Protein AF-A0A848N669-F1 (afdb_monomer)

pLDDT: mean 77.19, std 17.45, range [34.47, 96.31]

Nearest PDB structures (foldseek):
  7rro-assembly1_D9  TM=2.021E-01  e=3.363E+00  Bos taurus

Mean predicted aligned error: 17.33 Å

Solvent-accessible surface area (backbone atoms only — not comparable to full-atom values): 12122 Å² total; per-residue (Å²): 121,79,70,61,63,57,57,60,59,60,61,63,65,64,70,75,61,58,71,50,42,16,47,51,18,15,46,54,16,19,40,52,21,38,29,56,96,42,87,90,57,76,56,72,86,70,75,87,70,81,88,58,98,61,60,41,39,66,53,19,19,52,56,16,23,54,51,16,37,53,51,42,56,71,67,46,84,79,66,86,90,84,84,81,79,90,83,74,86,66,79,79,70,70,89,71,64,94,81,64,56,69,66,60,56,50,50,53,50,51,51,53,53,47,56,52,49,53,52,50,50,53,52,49,52,52,50,52,54,47,45,49,55,54,50,53,53,56,51,52,48,52,54,52,50,55,53,42,54,52,58,41,50,78,67,70,50,54,70,69,59,51,51,53,54,52,49,53,52,49,53,52,53,51,50,53,48,67,71,39,70,85,35,80,92,44,47,72,58,50,53,51,51,52,50,55,49,45,51,50,55,61,61,69,49,76,79,131

Organism: NCBI:txid452084

Sequence (208 aa):
MKKITTIFSVIISTILYSQDVYQNGFTAGYKAGYCYNVLGCIAPVTPIGQLDVKQDYQTGYNNGFVKGQQDQVSNNTSYIPTGGVKGQLRPSIPDMDLNIDPNLSREMWANYYEKRRVKKEQQAKNNETLVRMITEHTIEVMVEMDKLKIRLKEKNISDKEIDNIIYDLHYENQTIYNEYKNEPKKYKQFYKKNLELKERINKMSPLN

Secondary structure (DSSP, 8-state):
-TTHHHHHHHHHTTTTSSHHHHHHHHHHHHHHHHTTT-TT--PPPPPPPPPPSS-SHHHHHHHHHHHHHHHHHHH-TT-------TT----------S---HHHHHHHHHHHHHHHHHHHHHHHHHHHHHHHHHHHHHHHHHHHHHHHHHHHHHTT--HHHHHHHHHHHHHHHHHHHHHHTT-GGGHHHHHHHHHHHHHHHHHHSPP-

Radius of gyration: 30.79 Å; Cα contacts (8 Å, |Δi|>4): 148; chains: 1; bounding box: 54×66×85 Å

Foldseek 3Di:
DVVVVVVVVVVVVVVPPQQVALQVLLQQLLQCQLCPPPPPDDQPDQDRDDDDPDSHSPNSNVSNNVVNVVVNVVVCPPDDDDDDDPDDDDPCPDPDDPPDDPVVVVVVVVVVVVVVVVVVVVVVVLLVVLLVVLVVLLVVLVVLLVVLLVLCVVVVNDPVVSVVVSVVLNVQSVVLSVVPSRPSVCSVVSVVSSVVSSVVSVPSNPDD

Structure (mmCIF, N/CA/C/O backbone):
data_AF-A0A848N669-F1
#
_entry.id   AF-A0A848N669-F1
#
loop_
_atom_site.group_PDB
_atom_site.id
_atom_site.type_symbol
_atom_site.label_atom_id
_atom_site.label_alt_id
_atom_site.label_comp_id
_atom_site.label_asym_id
_atom_site.label_entity_id
_atom_site.label_seq_id
_atom_site.pdbx_PDB_ins_code
_atom_site.Cartn_x
_atom_site.Cartn_y
_atom_site.Cartn_z
_atom_site.occupancy
_atom_site.B_iso_or_equiv
_atom_site.auth_seq_id
_atom_site.auth_comp_id
_atom_site.auth_asym_id
_atom_site.auth_atom_id
_atom_site.pdbx_PDB_model_num
ATOM 1 N N . MET A 1 1 ? -18.280 -44.246 -32.211 1.00 52.00 1 MET A N 1
ATOM 2 C CA . MET A 1 1 ? -17.594 -43.361 -33.183 1.00 52.00 1 MET A CA 1
ATOM 3 C C . MET A 1 1 ? -17.799 -41.855 -32.951 1.00 52.00 1 MET A C 1
ATOM 5 O O . MET A 1 1 ? -16.948 -41.097 -33.376 1.00 52.00 1 MET A O 1
ATOM 9 N N . LYS A 1 2 ? -18.829 -41.390 -32.217 1.00 50.88 2 LYS A N 1
ATOM 10 C CA . LYS A 1 2 ? -19.066 -39.945 -31.959 1.00 50.88 2 LYS A CA 1
ATOM 11 C C . LYS A 1 2 ? -18.112 -39.269 -30.949 1.00 50.88 2 LYS A C 1
ATOM 13 O O . LYS A 1 2 ? -18.079 -38.050 -30.881 1.00 50.88 2 LYS A O 1
ATOM 18 N N . LYS A 1 3 ? -17.348 -40.043 -30.162 1.00 55.38 3 LYS A N 1
ATOM 19 C CA . LYS A 1 3 ? -16.419 -39.516 -29.136 1.00 55.38 3 LYS A CA 1
ATOM 20 C C . LYS A 1 3 ? -15.029 -39.155 -29.683 1.00 55.38 3 LYS A C 1
ATOM 22 O O . LYS A 1 3 ? -14.335 -38.349 -29.080 1.00 55.38 3 LYS A O 1
ATOM 27 N N . ILE A 1 4 ? -14.633 -39.723 -30.827 1.00 61.19 4 ILE A N 1
ATOM 28 C CA . ILE A 1 4 ? -13.316 -39.469 -31.442 1.00 61.19 4 ILE A CA 1
ATOM 29 C C . ILE A 1 4 ? -13.321 -38.119 -32.178 1.00 61.19 4 ILE A C 1
ATOM 31 O O . ILE A 1 4 ? -12.349 -37.372 -32.110 1.00 61.19 4 ILE A O 1
ATOM 35 N N . THR A 1 5 ? -14.454 -37.745 -32.781 1.00 59.50 5 THR A N 1
ATOM 36 C CA . THR A 1 5 ? -14.649 -36.444 -33.442 1.00 59.50 5 THR A CA 1
ATOM 37 C C . THR A 1 5 ? -14.512 -35.250 -32.493 1.00 59.50 5 THR A C 1
ATOM 39 O O . THR A 1 5 ? -14.030 -34.201 -32.906 1.00 59.50 5 THR A O 1
ATOM 42 N N . THR A 1 6 ? -14.862 -35.394 -31.211 1.00 60.41 6 THR A N 1
ATOM 43 C CA . THR A 1 6 ? -14.747 -34.300 -30.229 1.00 60.41 6 THR A CA 1
ATOM 44 C C . THR A 1 6 ? -13.298 -34.046 -29.805 1.00 60.41 6 THR A C 1
ATOM 46 O O . THR A 1 6 ? -12.913 -32.901 -29.602 1.00 60.41 6 THR A O 1
ATOM 49 N N . ILE A 1 7 ? -12.469 -35.093 -29.722 1.00 62.81 7 ILE A N 1
ATOM 50 C CA . ILE A 1 7 ? -11.059 -34.975 -29.310 1.00 62.81 7 ILE A CA 1
ATOM 51 C C . ILE A 1 7 ? -10.228 -34.291 -30.405 1.00 62.81 7 ILE A C 1
ATOM 53 O O . ILE A 1 7 ? -9.398 -33.436 -30.107 1.00 62.81 7 ILE A O 1
ATOM 57 N N . PHE A 1 8 ? -10.508 -34.588 -31.677 1.00 62.28 8 PHE A N 1
ATOM 58 C CA . PHE A 1 8 ? -9.823 -33.949 -32.805 1.00 62.28 8 PHE A CA 1
ATOM 59 C C . PHE A 1 8 ? -10.135 -32.442 -32.909 1.00 62.28 8 PHE A C 1
ATOM 61 O O . PHE A 1 8 ? -9.268 -31.652 -33.276 1.00 62.28 8 PHE A O 1
ATOM 68 N N . SER A 1 9 ? -11.341 -32.023 -32.505 1.00 61.31 9 SER A N 1
ATOM 69 C CA . SER A 1 9 ? -11.752 -30.611 -32.485 1.00 61.31 9 SER A CA 1
ATOM 70 C C . SER A 1 9 ? -11.000 -29.762 -31.453 1.00 61.31 9 SER A C 1
ATOM 72 O O . SER A 1 9 ? -10.835 -28.567 -31.675 1.00 61.31 9 SER A O 1
ATOM 74 N N . VAL A 1 10 ? -10.550 -30.342 -30.335 1.00 63.53 10 VAL A N 1
ATOM 75 C CA . VAL A 1 10 ? -9.869 -29.597 -29.255 1.00 63.53 10 VAL A CA 1
ATOM 76 C C . VAL A 1 10 ? -8.382 -29.385 -29.563 1.00 63.53 10 VAL A C 1
ATOM 78 O O . VAL A 1 10 ? -7.796 -28.377 -29.172 1.00 63.53 10 VAL A O 1
ATOM 81 N N . ILE A 1 11 ? -7.768 -30.303 -30.312 1.00 62.12 11 ILE A N 1
ATOM 82 C CA . ILE A 1 11 ? -6.339 -30.235 -30.655 1.00 62.12 11 ILE A CA 1
ATOM 83 C C . ILE A 1 11 ? -6.077 -29.193 -31.756 1.00 62.12 11 ILE A C 1
ATOM 85 O O . ILE A 1 11 ? -5.038 -28.542 -31.749 1.00 62.12 11 ILE A O 1
ATOM 89 N N . ILE A 1 12 ? -7.028 -28.962 -32.667 1.00 60.38 12 ILE A N 1
ATOM 90 C CA . ILE A 1 12 ? -6.868 -27.965 -33.742 1.00 60.38 12 ILE A CA 1
ATOM 91 C C . ILE A 1 12 ? -6.911 -26.523 -33.196 1.00 60.38 12 ILE A C 1
ATOM 93 O O . ILE A 1 12 ? -6.234 -25.647 -33.729 1.00 60.38 12 ILE A O 1
ATOM 97 N N . SER A 1 13 ? -7.630 -26.262 -32.096 1.00 58.19 13 SER A N 1
ATOM 98 C CA . SER A 1 13 ? -7.731 -24.913 -31.513 1.00 58.19 13 SER A CA 1
ATOM 99 C C . SER A 1 13 ? -6.462 -24.409 -30.815 1.00 58.19 13 SER A C 1
ATOM 101 O O . SER A 1 13 ? -6.309 -23.202 -30.658 1.00 58.19 13 SER A O 1
ATOM 103 N N . THR A 1 14 ? -5.534 -25.277 -30.402 1.00 56.97 14 THR A N 1
ATOM 104 C CA . THR A 1 14 ? -4.338 -24.848 -29.648 1.00 56.97 14 THR A CA 1
ATOM 105 C C . THR A 1 14 ? -3.154 -24.459 -30.537 1.00 56.97 14 THR A C 1
ATOM 107 O O . THR A 1 14 ? -2.252 -23.765 -30.076 1.00 56.97 14 THR A O 1
ATOM 110 N N . ILE A 1 15 ? -3.165 -24.835 -31.820 1.00 56.31 15 ILE A N 1
ATOM 111 C CA . ILE A 1 15 ? -2.049 -24.596 -32.756 1.00 56.31 15 ILE A CA 1
ATOM 112 C C . ILE A 1 15 ? -2.062 -23.153 -33.310 1.00 56.31 15 ILE A C 1
ATOM 114 O O . ILE A 1 15 ? -1.044 -22.659 -33.788 1.00 56.31 15 ILE A O 1
ATOM 118 N N . LEU A 1 16 ? -3.179 -22.427 -33.187 1.00 51.75 16 LEU A N 1
ATOM 119 C CA . LEU A 1 16 ? -3.326 -21.067 -33.728 1.00 51.75 16 LEU A CA 1
ATOM 120 C C . LEU A 1 16 ? -2.800 -19.943 -32.810 1.00 51.75 16 LEU A C 1
ATOM 122 O O . LEU A 1 16 ? -2.733 -18.800 -33.249 1.00 51.75 16 LEU A O 1
ATOM 126 N N . TYR A 1 17 ? -2.394 -20.235 -31.568 1.00 55.19 17 TYR A N 1
ATOM 127 C CA . TYR A 1 17 ? -2.041 -19.203 -30.577 1.00 55.19 17 TYR A CA 1
ATOM 128 C C . TYR A 1 17 ? -0.533 -18.966 -30.370 1.00 55.19 17 TYR A C 1
ATOM 130 O O . TYR A 1 17 ? -0.168 -18.005 -29.695 1.00 55.19 17 TYR A O 1
ATOM 138 N N . SER A 1 18 ? 0.371 -19.791 -30.922 1.00 53.25 18 SER A N 1
ATOM 139 C CA . SER A 1 18 ? 1.816 -19.637 -30.645 1.00 53.25 18 SER A CA 1
ATOM 140 C C . SER A 1 18 ? 2.546 -18.679 -31.592 1.00 53.25 18 SER A C 1
ATOM 142 O O . SER A 1 18 ? 3.548 -18.088 -31.199 1.00 53.25 18 SER A O 1
ATOM 144 N N . GLN A 1 19 ? 2.052 -18.482 -32.818 1.00 56.94 19 GLN A N 1
ATOM 145 C CA . GLN A 1 19 ? 2.691 -17.587 -33.797 1.00 56.94 19 GLN A CA 1
ATOM 146 C C . GLN A 1 19 ? 2.508 -16.101 -33.436 1.00 56.94 19 GLN A C 1
ATOM 148 O O . GLN A 1 19 ? 3.296 -15.252 -33.849 1.00 56.94 19 GLN A O 1
ATOM 153 N N . ASP A 1 20 ? 1.506 -15.793 -32.611 1.00 70.31 20 ASP A N 1
ATOM 154 C CA . ASP A 1 20 ? 1.125 -14.426 -32.261 1.00 70.31 20 ASP A CA 1
ATOM 155 C C . ASP A 1 20 ? 2.050 -13.810 -31.192 1.00 70.31 20 ASP A C 1
ATOM 157 O O . ASP A 1 20 ? 2.348 -12.621 -31.214 1.00 70.31 20 ASP A O 1
ATOM 161 N N . VAL A 1 21 ? 2.600 -14.608 -30.269 1.00 81.88 21 VAL A N 1
ATOM 162 C CA . VAL A 1 21 ? 3.380 -14.082 -29.129 1.00 81.88 21 VAL A CA 1
ATOM 163 C C . VAL A 1 21 ? 4.692 -13.429 -29.576 1.00 81.88 21 VAL A C 1
ATOM 165 O O . VAL A 1 21 ? 5.010 -12.317 -29.145 1.00 81.88 21 VAL A O 1
ATOM 168 N N . TYR A 1 22 ? 5.440 -14.092 -30.461 1.00 87.06 22 TYR A N 1
ATOM 169 C CA . TYR A 1 22 ? 6.666 -13.534 -31.031 1.00 87.06 22 TYR A CA 1
ATOM 170 C C . TYR A 1 22 ? 6.366 -12.315 -31.906 1.00 87.06 22 TYR A C 1
ATOM 172 O O . TYR A 1 22 ? 7.017 -11.284 -31.750 1.00 87.06 22 TYR A O 1
ATOM 180 N N . GLN A 1 23 ? 5.364 -12.397 -32.788 1.00 87.69 23 GLN A N 1
ATOM 181 C CA . GLN A 1 23 ? 5.024 -11.308 -33.706 1.00 87.69 23 GLN A CA 1
ATOM 182 C C . GLN A 1 23 ? 4.489 -10.074 -32.963 1.00 87.69 23 GLN A C 1
ATOM 184 O O . GLN A 1 23 ? 4.807 -8.945 -33.343 1.00 87.69 23 GLN A O 1
ATOM 189 N N . ASN A 1 24 ? 3.754 -10.264 -31.865 1.00 87.00 24 ASN A N 1
ATOM 190 C CA . ASN A 1 24 ? 3.342 -9.187 -30.965 1.00 87.00 24 ASN A CA 1
ATOM 191 C C . ASN A 1 24 ? 4.547 -8.529 -30.293 1.00 87.00 24 ASN A C 1
ATOM 193 O O . ASN A 1 24 ? 4.649 -7.299 -30.282 1.00 87.00 24 ASN A O 1
ATOM 197 N N . GLY A 1 25 ? 5.491 -9.339 -29.804 1.00 85.38 25 GLY A N 1
ATOM 198 C CA . GLY A 1 25 ? 6.777 -8.858 -29.305 1.00 85.38 25 GLY A CA 1
ATOM 199 C C . GLY A 1 25 ? 7.503 -8.031 -30.360 1.00 85.38 25 GLY A C 1
ATOM 200 O O . GLY A 1 25 ? 7.825 -6.871 -30.117 1.00 85.38 25 GLY A O 1
ATOM 201 N N . PHE A 1 26 ? 7.681 -8.588 -31.557 1.00 91.06 26 PHE A N 1
ATOM 202 C CA . PHE A 1 26 ? 8.355 -7.951 -32.687 1.00 91.06 26 PHE A CA 1
ATOM 203 C C . PHE A 1 26 ? 7.704 -6.633 -33.091 1.00 91.06 26 PHE A C 1
ATOM 205 O O . PHE A 1 26 ? 8.391 -5.626 -33.242 1.00 91.06 26 PHE A O 1
ATOM 212 N N . THR A 1 27 ? 6.378 -6.601 -33.183 1.00 91.25 27 THR A N 1
ATOM 213 C CA . THR A 1 27 ? 5.615 -5.395 -33.522 1.00 91.25 27 THR A CA 1
ATOM 214 C C . THR A 1 27 ? 5.792 -4.300 -32.476 1.00 91.25 27 THR A C 1
ATOM 216 O O . THR A 1 27 ? 6.036 -3.141 -32.823 1.00 91.25 27 THR A O 1
ATOM 219 N N . ALA A 1 28 ? 5.709 -4.651 -31.191 1.00 87.75 28 ALA A N 1
ATOM 220 C CA . ALA A 1 28 ? 5.927 -3.706 -30.101 1.00 87.75 28 ALA A CA 1
ATOM 221 C C . ALA A 1 28 ? 7.375 -3.189 -30.080 1.00 87.75 28 ALA A C 1
ATOM 223 O O . ALA A 1 28 ? 7.603 -1.981 -29.979 1.00 87.75 28 ALA A O 1
ATOM 224 N N . GLY A 1 29 ? 8.343 -4.095 -30.236 1.00 87.56 29 GLY A N 1
ATOM 225 C CA . GLY A 1 29 ? 9.765 -3.782 -30.291 1.00 87.56 29 GLY A CA 1
ATOM 226 C C . GLY A 1 29 ? 10.108 -2.858 -31.450 1.00 87.56 29 GLY A C 1
ATOM 227 O O . GLY A 1 29 ? 10.744 -1.831 -31.241 1.00 87.56 29 GLY A O 1
ATOM 228 N N . TYR A 1 30 ? 9.627 -3.165 -32.654 1.00 92.38 30 TYR A N 1
ATOM 229 C CA . TYR A 1 30 ? 9.863 -2.372 -33.860 1.00 92.38 30 TYR A CA 1
ATOM 230 C C . TYR A 1 30 ? 9.387 -0.936 -33.720 1.00 92.38 30 TYR A C 1
ATOM 232 O O . TYR A 1 30 ? 10.146 -0.013 -33.997 1.00 92.38 30 TYR A O 1
ATOM 240 N N . LYS A 1 31 ? 8.160 -0.727 -33.232 1.00 91.88 31 LYS A N 1
ATOM 241 C CA . LYS A 1 31 ? 7.625 0.624 -33.019 1.00 91.88 31 LYS A CA 1
ATOM 242 C C . LYS A 1 31 ? 8.458 1.400 -32.001 1.00 91.88 31 LYS A C 1
ATOM 244 O O . LYS A 1 31 ? 8.776 2.565 -32.228 1.00 91.88 31 LYS A O 1
ATOM 249 N N . ALA A 1 32 ? 8.840 0.744 -30.905 1.00 84.94 32 ALA A N 1
ATOM 250 C CA . ALA A 1 32 ? 9.683 1.346 -29.878 1.00 84.94 32 ALA A CA 1
ATOM 251 C C . ALA A 1 32 ? 11.096 1.670 -30.393 1.00 84.94 32 ALA A C 1
ATOM 253 O O . ALA A 1 32 ? 11.638 2.712 -30.041 1.00 84.94 32 ALA A O 1
ATOM 254 N N . GLY A 1 33 ? 11.671 0.802 -31.229 1.00 84.25 33 GLY A N 1
ATOM 255 C CA . GLY A 1 33 ? 12.993 0.977 -31.829 1.00 84.25 33 GLY A CA 1
ATOM 256 C C . GLY A 1 33 ? 13.014 2.063 -32.897 1.00 84.25 33 GLY A C 1
ATOM 257 O O . GLY A 1 33 ? 13.891 2.915 -32.878 1.00 84.25 33 GLY A O 1
ATOM 258 N N . TYR A 1 34 ? 12.017 2.086 -33.783 1.00 87.00 34 TYR A N 1
ATOM 259 C CA . TYR A 1 34 ? 11.912 3.086 -34.848 1.00 87.00 34 TYR A CA 1
ATOM 260 C C . TYR A 1 34 ? 11.750 4.505 -34.295 1.00 87.00 34 TYR A C 1
ATOM 262 O O . TYR A 1 34 ? 12.326 5.460 -34.808 1.00 87.00 34 TYR A O 1
ATOM 270 N N . CYS A 1 35 ? 10.976 4.643 -33.218 1.00 83.25 35 CYS A N 1
ATOM 271 C CA . CYS A 1 35 ? 10.762 5.919 -32.542 1.00 83.25 35 CYS A CA 1
ATOM 272 C C . CYS A 1 35 ? 11.726 6.177 -31.384 1.00 83.25 35 CYS A C 1
ATOM 274 O O . CYS A 1 35 ? 11.518 7.104 -30.595 1.00 83.25 35 CYS A O 1
ATOM 276 N N . TYR A 1 36 ? 12.778 5.372 -31.257 1.00 81.62 36 TYR A N 1
ATOM 277 C CA . TYR A 1 36 ? 13.733 5.531 -30.179 1.00 81.62 36 TYR 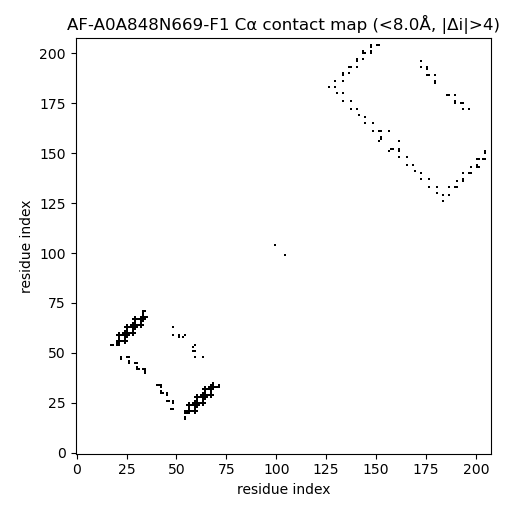A CA 1
ATOM 278 C C . TYR A 1 36 ? 14.430 6.895 -30.299 1.00 81.62 36 TYR A C 1
ATOM 280 O O . TYR A 1 36 ? 15.023 7.228 -31.320 1.00 81.62 36 TYR A O 1
ATOM 288 N N . ASN A 1 37 ? 14.325 7.711 -29.246 1.00 68.50 37 ASN A N 1
ATOM 289 C CA . ASN A 1 37 ? 14.861 9.077 -29.168 1.00 68.50 37 ASN A CA 1
ATOM 290 C C . ASN A 1 37 ? 14.299 10.096 -30.184 1.00 68.50 37 ASN A C 1
ATOM 292 O O . ASN A 1 37 ? 14.900 11.156 -30.364 1.00 68.50 37 ASN A O 1
ATOM 296 N N . VAL A 1 38 ? 13.135 9.842 -30.796 1.00 72.62 38 VAL A N 1
ATOM 297 C CA . VAL A 1 38 ? 12.454 10.814 -31.672 1.00 72.62 38 VAL A CA 1
ATOM 298 C C . VAL A 1 38 ? 11.128 11.244 -31.048 1.00 72.62 38 VAL A C 1
ATOM 300 O O . VAL A 1 38 ? 10.166 10.479 -30.977 1.00 72.62 38 VAL A O 1
ATOM 303 N N . LEU A 1 39 ? 11.070 12.491 -30.574 1.00 62.94 39 LEU A N 1
ATOM 304 C CA . LEU A 1 39 ? 9.869 13.040 -29.945 1.00 62.94 39 LEU A CA 1
ATOM 305 C C . LEU A 1 39 ? 8.776 13.277 -31.000 1.00 62.94 39 LEU A C 1
ATOM 307 O O . LEU A 1 39 ? 9.048 13.849 -32.050 1.00 62.94 39 LEU A O 1
ATOM 311 N N . GLY A 1 40 ? 7.545 12.838 -30.724 1.00 73.44 40 GLY A N 1
ATOM 312 C CA . GLY A 1 40 ? 6.435 12.942 -31.683 1.00 73.44 40 GLY A CA 1
ATOM 313 C C . GLY A 1 40 ? 6.519 11.959 -32.856 1.00 73.44 40 GLY A C 1
ATOM 314 O O . GLY A 1 40 ? 5.795 12.116 -33.835 1.00 73.44 40 GLY A O 1
ATOM 315 N N . CYS A 1 41 ? 7.391 10.953 -32.775 1.00 79.00 41 CYS A N 1
ATOM 316 C CA . CYS A 1 41 ? 7.508 9.945 -33.816 1.00 79.00 41 CYS A CA 1
ATOM 317 C C . CYS A 1 41 ? 6.243 9.092 -33.938 1.00 79.00 41 CYS A C 1
ATOM 319 O O . CYS A 1 41 ? 5.714 8.572 -32.954 1.00 79.00 41 CYS A O 1
ATOM 321 N N . ILE A 1 42 ? 5.806 8.916 -35.183 1.00 82.38 42 ILE A N 1
ATOM 322 C CA . ILE A 1 42 ? 4.771 7.966 -35.569 1.00 82.38 42 ILE A CA 1
ATOM 323 C C . ILE A 1 42 ? 5.484 6.824 -36.283 1.00 82.38 42 ILE A C 1
ATOM 325 O O . ILE A 1 42 ? 5.991 6.995 -37.392 1.00 82.38 42 ILE A O 1
ATOM 329 N N . ALA A 1 43 ? 5.562 5.670 -35.622 1.00 81.00 43 ALA A N 1
ATOM 330 C CA . ALA A 1 43 ? 6.193 4.494 -36.203 1.00 81.00 43 ALA A CA 1
ATOM 331 C C . ALA A 1 43 ? 5.404 4.029 -37.442 1.00 81.00 43 ALA A C 1
ATOM 333 O O . ALA A 1 43 ? 4.168 3.996 -37.393 1.00 81.00 43 ALA A O 1
ATOM 334 N N . PRO A 1 44 ? 6.087 3.640 -38.532 1.00 85.00 44 PRO A N 1
ATOM 335 C CA . PRO A 1 44 ? 5.435 3.113 -39.718 1.00 85.00 44 PRO A CA 1
ATOM 336 C C . PRO A 1 44 ? 4.811 1.743 -39.432 1.00 85.00 44 PRO A C 1
ATOM 338 O O . PRO A 1 44 ? 4.992 1.144 -38.364 1.00 85.00 44 PRO A O 1
ATOM 341 N N . VAL A 1 45 ? 4.067 1.233 -40.413 1.00 87.38 45 VAL A N 1
ATOM 342 C CA . VAL A 1 45 ? 3.529 -0.128 -40.353 1.00 87.38 45 VAL A CA 1
ATOM 343 C C . VAL A 1 45 ? 4.690 -1.107 -40.197 1.00 87.38 45 VAL A C 1
ATOM 345 O O . VAL A 1 45 ? 5.629 -1.115 -40.988 1.00 87.38 45 VAL A O 1
ATOM 348 N N . THR A 1 46 ? 4.625 -1.910 -39.139 1.00 87.31 46 THR A N 1
ATOM 349 C CA . THR A 1 46 ? 5.656 -2.888 -38.802 1.00 87.31 46 THR A CA 1
ATOM 350 C C . THR A 1 46 ? 5.795 -3.922 -39.924 1.00 87.31 46 THR A C 1
ATOM 352 O O . THR A 1 46 ? 4.779 -4.483 -40.342 1.00 87.31 46 THR A O 1
ATOM 355 N N . PRO A 1 47 ? 7.020 -4.222 -40.393 1.00 84.50 47 PRO A N 1
ATOM 356 C CA . PRO A 1 47 ? 7.242 -5.319 -41.321 1.00 84.50 47 PRO A CA 1
ATOM 357 C C . PRO A 1 47 ? 6.940 -6.669 -40.658 1.00 84.50 47 PRO A C 1
ATOM 359 O O . PRO A 1 47 ? 6.945 -6.811 -39.432 1.00 84.50 47 PRO A O 1
ATOM 362 N N . ILE A 1 48 ? 6.700 -7.689 -41.479 1.00 80.62 48 ILE A N 1
ATOM 363 C CA . ILE A 1 48 ? 6.525 -9.059 -40.990 1.00 80.62 48 ILE A CA 1
ATOM 364 C C . ILE A 1 48 ? 7.850 -9.512 -40.363 1.00 80.62 48 ILE A C 1
ATOM 366 O O . ILE A 1 48 ? 8.904 -9.422 -40.997 1.00 80.62 48 ILE A O 1
ATOM 370 N N . GLY A 1 49 ? 7.799 -9.956 -39.105 1.00 72.75 49 GLY A N 1
ATOM 371 C CA . GLY A 1 49 ? 8.983 -10.401 -38.385 1.00 72.75 49 GLY A CA 1
ATOM 372 C C . GLY A 1 49 ? 9.506 -11.703 -38.977 1.00 72.75 49 GLY A C 1
ATOM 373 O O . GLY A 1 49 ? 8.734 -12.619 -39.261 1.00 72.75 49 GLY A O 1
ATOM 374 N N . GLN A 1 50 ? 10.823 -11.806 -39.156 1.00 71.94 50 GLN A N 1
ATOM 375 C CA . GLN A 1 50 ? 11.433 -13.094 -39.475 1.00 71.94 50 GLN A CA 1
ATOM 376 C C . GLN A 1 50 ? 11.297 -14.010 -38.259 1.00 71.94 50 GLN A C 1
ATOM 378 O O . GLN A 1 50 ? 11.580 -13.598 -37.128 1.00 71.94 50 GLN A O 1
ATOM 383 N N . LEU A 1 51 ? 10.827 -15.233 -38.498 1.00 67.75 51 LEU A N 1
ATOM 384 C CA . LEU A 1 51 ? 10.689 -16.242 -37.457 1.00 67.75 51 LEU A CA 1
ATOM 385 C C . LEU A 1 51 ? 12.077 -16.613 -36.933 1.00 67.75 51 LEU A C 1
ATOM 387 O O . LEU A 1 51 ? 12.951 -17.011 -37.700 1.00 67.75 51 LEU A O 1
ATOM 391 N N . ASP A 1 52 ? 12.252 -16.482 -35.623 1.00 66.38 52 ASP A N 1
ATOM 392 C CA . ASP A 1 52 ? 13.456 -16.898 -34.909 1.00 66.38 52 ASP A CA 1
ATOM 393 C C . ASP A 1 52 ? 13.222 -18.271 -34.252 1.00 66.38 52 ASP A C 1
ATOM 395 O O . ASP A 1 52 ? 12.081 -18.683 -34.013 1.00 66.38 52 ASP A O 1
ATOM 399 N N . VAL A 1 53 ? 14.307 -18.979 -33.936 1.00 67.00 53 VAL A N 1
ATOM 400 C CA . VAL A 1 53 ? 14.298 -20.284 -33.254 1.00 67.00 53 VAL A CA 1
ATOM 401 C C . VAL A 1 53 ? 13.591 -20.176 -31.899 1.00 67.00 53 VAL A C 1
ATOM 403 O O . VAL A 1 53 ? 12.916 -21.109 -31.464 1.00 67.00 53 VAL A O 1
ATOM 406 N N . LYS A 1 54 ? 13.708 -19.016 -31.237 1.00 70.81 54 LYS A N 1
ATOM 407 C CA . LYS A 1 54 ? 13.026 -18.717 -29.976 1.00 70.81 54 LYS A CA 1
ATOM 408 C C . LYS A 1 54 ? 11.807 -17.826 -30.219 1.00 70.81 54 LYS A C 1
ATOM 410 O O . LYS A 1 54 ? 11.926 -16.614 -30.373 1.00 70.81 54 LYS A O 1
ATOM 415 N N . GLN A 1 55 ? 10.625 -18.434 -30.198 1.00 77.94 55 GLN A N 1
ATOM 416 C CA . GLN A 1 55 ? 9.345 -17.771 -30.481 1.00 77.94 55 GLN A CA 1
ATOM 417 C C . GLN A 1 55 ? 8.679 -17.168 -29.230 1.00 77.94 55 GLN A C 1
ATOM 419 O O . GLN A 1 55 ? 7.469 -17.281 -29.046 1.00 77.94 55 GLN A O 1
ATOM 424 N N . ASP A 1 56 ? 9.459 -16.542 -28.343 1.00 80.56 56 ASP A N 1
ATOM 425 C CA . ASP A 1 56 ? 8.911 -15.830 -27.183 1.00 80.56 56 ASP A CA 1
ATOM 426 C C . ASP A 1 56 ? 8.806 -14.316 -27.426 1.00 80.56 56 ASP A C 1
ATOM 428 O O . ASP A 1 56 ? 9.433 -13.751 -28.327 1.00 80.56 56 ASP A O 1
ATOM 432 N N . TYR A 1 57 ? 7.986 -13.649 -26.610 1.00 84.62 57 TYR A N 1
ATOM 433 C CA . TYR A 1 57 ? 7.725 -12.215 -26.732 1.00 84.62 57 TYR A CA 1
ATOM 434 C C . TYR A 1 57 ? 8.999 -11.372 -26.583 1.00 84.62 57 TYR A C 1
ATOM 436 O O . TYR A 1 57 ? 9.152 -10.363 -27.265 1.00 84.62 57 TYR A O 1
ATOM 444 N N . GLN A 1 58 ? 9.916 -11.763 -25.693 1.00 83.12 58 GLN A N 1
ATOM 445 C CA . GLN A 1 58 ? 11.111 -10.977 -25.391 1.00 83.12 58 GLN A CA 1
ATOM 446 C C . GLN A 1 58 ? 12.106 -11.016 -26.551 1.00 83.12 58 GLN A C 1
ATOM 448 O O . GLN A 1 58 ? 12.672 -9.981 -26.903 1.00 83.12 58 GLN A O 1
ATOM 453 N N . THR A 1 59 ? 12.300 -12.187 -27.156 1.00 80.00 59 THR A N 1
ATOM 454 C CA . THR A 1 59 ? 13.111 -12.339 -28.365 1.00 80.00 59 THR A CA 1
ATOM 455 C C . THR A 1 59 ? 12.487 -11.562 -29.516 1.00 80.00 59 THR A C 1
ATOM 457 O O . THR A 1 59 ? 13.185 -10.767 -30.143 1.00 80.00 59 THR A O 1
ATOM 460 N N . GLY A 1 60 ? 11.170 -11.693 -29.723 1.00 83.69 60 GLY A N 1
ATOM 461 C CA . GLY A 1 60 ? 10.442 -10.895 -30.711 1.00 83.69 60 GLY A CA 1
ATOM 462 C C . GLY A 1 60 ? 10.677 -9.401 -30.510 1.00 83.69 60 GLY A C 1
ATOM 463 O O . GLY A 1 60 ? 11.125 -8.719 -31.428 1.00 83.69 60 GLY A O 1
ATOM 464 N N . TYR A 1 61 ? 10.475 -8.900 -29.290 1.00 88.06 61 TYR A N 1
ATOM 465 C CA . TYR A 1 61 ? 10.683 -7.495 -28.937 1.00 88.06 61 TYR A CA 1
ATOM 466 C C . TYR A 1 61 ? 12.106 -7.016 -29.218 1.00 88.06 61 TYR A C 1
ATOM 468 O O . TYR A 1 61 ? 12.285 -5.958 -29.819 1.00 88.06 61 TYR A O 1
ATOM 476 N N . ASN A 1 62 ? 13.122 -7.785 -28.829 1.00 86.25 62 ASN A N 1
ATOM 477 C CA . ASN A 1 62 ? 14.517 -7.408 -29.052 1.00 86.25 62 ASN A CA 1
ATOM 478 C C . ASN A 1 62 ? 14.847 -7.342 -30.552 1.00 86.25 62 ASN A C 1
ATOM 480 O O . ASN A 1 62 ? 15.422 -6.352 -31.007 1.00 86.25 62 ASN A O 1
ATOM 484 N N . ASN A 1 63 ? 14.424 -8.348 -31.321 1.00 85.00 63 ASN A N 1
ATOM 485 C CA . ASN A 1 63 ? 14.639 -8.407 -32.767 1.00 85.00 63 ASN A CA 1
ATOM 486 C C . ASN A 1 63 ? 13.915 -7.257 -33.480 1.00 85.00 63 ASN A C 1
ATOM 488 O O . ASN A 1 63 ? 14.500 -6.565 -34.317 1.00 85.00 63 ASN A O 1
ATOM 492 N N . GLY A 1 64 ? 12.664 -6.998 -33.090 1.00 86.12 64 GLY A N 1
ATOM 493 C CA . GLY A 1 64 ? 11.879 -5.873 -33.585 1.00 86.12 64 GLY A CA 1
ATOM 494 C C . GLY A 1 64 ? 12.557 -4.539 -33.291 1.00 86.12 64 GLY A C 1
ATOM 495 O O . GLY A 1 64 ? 12.710 -3.723 -34.192 1.00 86.12 64 GLY A O 1
ATOM 496 N N . PHE A 1 65 ? 13.027 -4.323 -32.061 1.00 87.56 65 PHE A N 1
ATOM 497 C CA . PHE A 1 65 ? 13.660 -3.071 -31.635 1.00 87.56 65 PHE A CA 1
ATOM 498 C C . PHE A 1 65 ? 14.940 -2.745 -32.412 1.00 87.56 65 PHE A C 1
ATOM 500 O O . PHE A 1 65 ? 15.160 -1.592 -32.789 1.00 87.56 65 PHE A O 1
ATOM 507 N N . VAL A 1 66 ? 15.769 -3.753 -32.696 1.00 85.94 66 VAL A N 1
ATOM 508 C CA . VAL A 1 66 ? 16.964 -3.587 -33.538 1.00 85.94 66 VAL A CA 1
ATOM 509 C C . VAL A 1 66 ? 16.565 -3.240 -34.972 1.00 85.94 66 VAL A C 1
ATOM 511 O O . VAL A 1 66 ? 17.081 -2.274 -35.535 1.00 85.94 66 VAL A O 1
ATOM 514 N N . LYS A 1 67 ? 15.599 -3.968 -35.544 1.00 83.00 67 LYS A N 1
ATOM 515 C CA . LYS A 1 67 ? 15.113 -3.721 -36.908 1.00 83.00 67 LYS A CA 1
ATOM 516 C C . LYS A 1 67 ? 14.473 -2.335 -37.057 1.00 83.00 67 LYS A C 1
ATOM 518 O O . LYS A 1 67 ? 14.717 -1.654 -38.045 1.00 83.00 67 LYS A O 1
ATOM 523 N N . GLY A 1 68 ? 13.719 -1.888 -36.054 1.00 84.50 68 GLY A N 1
ATOM 524 C CA . GLY A 1 68 ? 13.116 -0.556 -36.018 1.00 84.50 68 GLY A CA 1
ATOM 525 C C . GLY A 1 68 ? 14.159 0.560 -36.072 1.00 84.50 68 GLY A C 1
ATOM 526 O O . GLY A 1 68 ? 14.012 1.485 -36.863 1.00 84.50 68 GLY A O 1
ATOM 527 N N . GLN A 1 69 ? 15.242 0.451 -35.297 1.00 83.12 69 GLN A N 1
ATOM 528 C CA . GLN A 1 69 ? 16.337 1.430 -35.343 1.00 83.12 69 GLN A CA 1
ATOM 529 C C . GLN A 1 69 ? 17.070 1.423 -36.690 1.00 83.12 69 GLN A C 1
ATOM 531 O O . GLN A 1 69 ? 17.375 2.482 -37.231 1.00 83.12 69 GLN A O 1
ATOM 536 N N . GLN A 1 70 ? 17.332 0.241 -37.257 1.00 80.94 70 GLN A N 1
ATOM 537 C CA . GLN A 1 70 ? 17.954 0.129 -38.581 1.00 80.94 70 GLN A CA 1
ATOM 538 C C . GLN A 1 70 ? 17.106 0.813 -39.657 1.00 80.94 70 GLN A C 1
ATOM 540 O O . GLN A 1 70 ? 17.627 1.592 -40.455 1.00 80.94 70 GLN A O 1
ATOM 545 N N . ASP A 1 71 ? 15.796 0.568 -39.640 1.00 82.62 71 ASP A N 1
ATOM 546 C CA . ASP A 1 71 ? 14.870 1.146 -40.610 1.00 82.62 71 ASP A CA 1
ATOM 547 C C . ASP A 1 71 ? 14.746 2.669 -40.427 1.00 82.62 71 ASP A C 1
ATOM 549 O O . ASP A 1 71 ? 14.731 3.406 -41.414 1.00 82.62 71 ASP A O 1
ATOM 553 N N . GLN A 1 72 ? 14.759 3.163 -39.184 1.00 79.88 72 GLN A N 1
ATOM 554 C CA . GLN A 1 72 ? 14.794 4.597 -38.884 1.00 79.88 72 GLN A CA 1
ATOM 555 C C . GLN A 1 72 ? 16.043 5.273 -39.474 1.00 79.88 72 GLN A C 1
ATOM 557 O O . GLN A 1 72 ? 15.938 6.343 -40.073 1.00 79.88 72 GLN A O 1
ATOM 562 N N . VAL A 1 73 ? 17.222 4.658 -39.331 1.00 69.88 73 VAL A N 1
ATOM 563 C CA . VAL A 1 73 ? 18.479 5.179 -39.894 1.00 69.88 73 VAL A CA 1
ATOM 564 C C . VAL A 1 73 ? 18.448 5.137 -41.423 1.00 69.88 73 VAL A C 1
ATOM 566 O O . VAL A 1 73 ? 18.841 6.109 -42.065 1.00 69.88 73 VAL A O 1
ATOM 569 N N . SER A 1 74 ? 17.917 4.061 -42.010 1.00 62.41 74 SER A N 1
ATOM 570 C CA . SER A 1 74 ? 17.807 3.914 -43.468 1.00 62.41 74 SER A CA 1
ATOM 571 C C . SER A 1 74 ? 16.832 4.905 -44.118 1.00 62.41 74 SER A C 1
ATOM 573 O O . SER A 1 74 ? 17.040 5.293 -45.264 1.00 62.41 74 SER A O 1
ATOM 575 N N . ASN A 1 75 ? 15.814 5.361 -43.379 1.00 60.03 75 ASN A N 1
ATOM 576 C CA . ASN A 1 75 ? 14.857 6.373 -43.834 1.00 60.03 75 ASN A CA 1
ATOM 577 C C . ASN A 1 75 ? 15.336 7.819 -43.590 1.00 60.03 75 ASN A C 1
ATOM 579 O O . ASN A 1 75 ? 14.793 8.751 -44.180 1.00 60.03 75 ASN A O 1
ATOM 583 N N . ASN A 1 76 ? 16.351 8.028 -42.741 1.00 52.50 76 ASN A N 1
ATOM 584 C CA . ASN A 1 76 ? 16.850 9.356 -42.357 1.00 52.50 76 ASN A CA 1
ATOM 585 C C . ASN A 1 76 ? 18.012 9.886 -43.213 1.00 52.50 76 ASN A C 1
ATOM 587 O O . ASN A 1 76 ? 18.487 10.994 -42.968 1.00 52.50 76 ASN A O 1
ATOM 591 N N . THR A 1 77 ? 18.423 9.194 -44.276 1.00 43.53 77 THR A N 1
ATOM 592 C CA . THR A 1 77 ? 19.378 9.717 -45.278 1.00 43.53 77 THR A CA 1
ATOM 593 C C . THR A 1 77 ? 18.854 10.922 -46.078 1.00 43.53 77 THR A C 1
ATOM 595 O O . THR A 1 77 ? 19.540 11.388 -46.982 1.00 43.53 77 THR A O 1
ATOM 598 N N . SER A 1 78 ? 17.675 11.470 -45.743 1.00 41.06 78 SER A N 1
ATOM 599 C CA . SER A 1 78 ? 17.070 12.621 -46.431 1.00 41.06 78 SER A CA 1
ATOM 60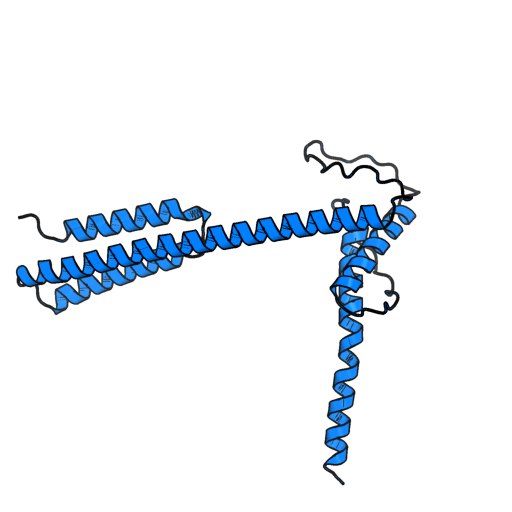0 C C . SER A 1 78 ? 16.613 13.790 -45.538 1.00 41.06 78 SER A C 1
ATOM 602 O O . SER A 1 78 ? 15.965 14.688 -46.069 1.00 41.06 78 SER A O 1
ATOM 604 N N . TYR A 1 79 ? 16.910 13.857 -44.227 1.00 37.09 79 TYR A N 1
ATOM 605 C CA . TYR A 1 79 ? 16.439 15.003 -43.420 1.00 37.09 79 TYR A CA 1
ATOM 606 C C . TYR A 1 79 ? 17.454 15.565 -42.411 1.00 37.09 79 TYR A C 1
ATOM 608 O O . TYR A 1 79 ? 17.926 14.895 -41.497 1.00 37.09 79 TYR A O 1
ATOM 616 N N . ILE A 1 80 ? 17.762 16.847 -42.611 1.00 39.38 80 ILE A N 1
ATOM 617 C CA . ILE A 1 80 ? 18.665 17.708 -41.837 1.00 39.38 80 ILE A CA 1
ATOM 618 C C . ILE A 1 80 ? 18.097 17.950 -40.418 1.00 39.38 80 ILE A C 1
ATOM 620 O O . ILE A 1 80 ? 16.892 18.173 -40.284 1.00 39.38 80 ILE A O 1
ATOM 624 N N . PRO A 1 81 ? 18.922 17.954 -39.347 1.00 48.22 81 PRO A N 1
ATOM 625 C CA . PRO A 1 81 ? 18.437 18.030 -37.974 1.00 48.22 81 PRO A CA 1
ATOM 626 C C . PRO A 1 81 ? 18.421 19.472 -37.457 1.00 48.22 81 PRO A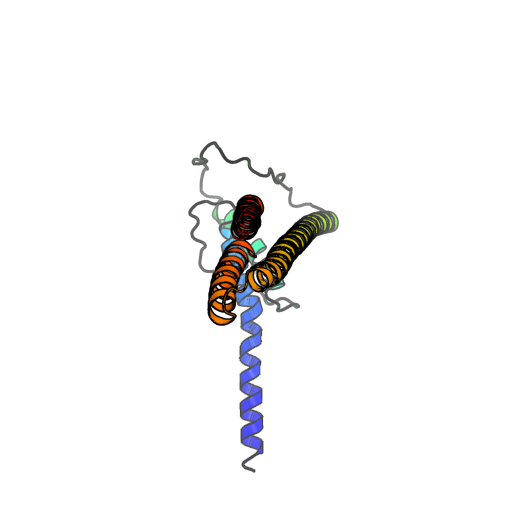 C 1
ATOM 628 O O . PRO A 1 81 ? 19.475 20.046 -37.201 1.00 48.22 81 PRO A O 1
ATOM 631 N N . THR A 1 82 ? 17.251 20.044 -37.178 1.00 42.34 82 THR A N 1
ATOM 632 C CA . THR A 1 82 ? 17.157 21.241 -36.321 1.00 42.34 82 THR A CA 1
ATOM 633 C C . THR A 1 82 ? 15.843 21.253 -35.539 1.00 42.34 82 THR A C 1
ATOM 635 O O . THR A 1 82 ? 14.781 21.563 -36.063 1.00 42.34 82 THR A O 1
ATOM 638 N N . GLY A 1 83 ? 15.909 20.924 -34.245 1.00 37.09 83 GLY A N 1
ATOM 639 C CA . GLY A 1 83 ? 14.744 21.032 -33.357 1.00 37.09 83 GLY A CA 1
ATOM 640 C C . GLY A 1 83 ? 14.912 20.454 -31.950 1.00 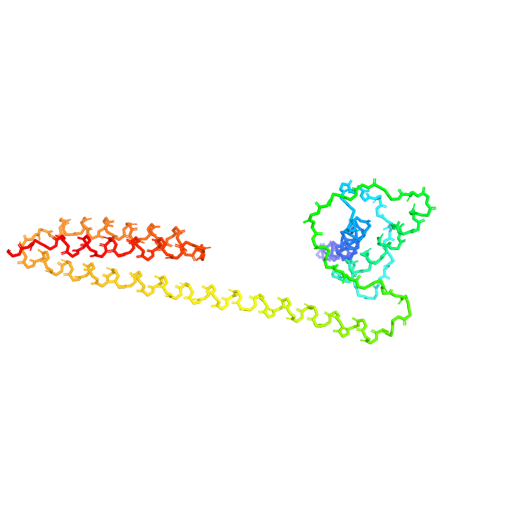37.09 83 GLY A C 1
ATOM 641 O O . GLY A 1 83 ? 13.938 20.006 -31.358 1.00 37.09 83 GLY A O 1
ATOM 642 N N . GLY A 1 84 ? 16.132 20.403 -31.405 1.00 35.62 84 GLY A N 1
ATOM 643 C CA . GLY A 1 84 ? 16.372 19.925 -30.040 1.00 35.62 84 GLY A CA 1
ATOM 644 C C . GLY A 1 84 ? 16.242 21.050 -29.016 1.00 35.62 84 GLY A C 1
ATOM 645 O O . GLY A 1 84 ? 17.089 21.940 -28.962 1.00 35.62 84 GLY A O 1
ATOM 646 N N . VAL A 1 85 ? 15.202 20.997 -28.183 1.00 34.47 85 VAL A N 1
ATOM 647 C CA . VAL A 1 85 ? 15.028 21.869 -27.013 1.00 34.47 85 VAL A CA 1
ATOM 648 C C . VAL A 1 85 ? 16.191 21.644 -26.034 1.00 34.47 85 VAL A C 1
ATOM 650 O O . VAL A 1 85 ? 16.453 20.518 -25.609 1.00 34.47 85 VAL A O 1
ATOM 653 N N . LYS A 1 86 ? 16.903 22.721 -25.672 1.00 39.22 86 LYS A N 1
ATOM 654 C CA . LYS A 1 86 ? 17.919 22.739 -24.607 1.00 39.22 86 LYS A CA 1
ATOM 655 C C . LYS A 1 86 ? 17.266 22.320 -23.284 1.00 39.22 86 LYS A C 1
ATOM 657 O O . LYS A 1 86 ? 16.404 23.045 -22.799 1.00 39.22 86 LYS A O 1
ATOM 662 N N . GLY A 1 87 ? 17.688 21.212 -22.669 1.00 40.28 87 GLY A N 1
ATOM 663 C CA . GLY A 1 87 ? 17.356 20.991 -21.254 1.00 40.28 87 GLY A CA 1
ATOM 664 C C . GLY A 1 87 ? 17.328 19.568 -20.708 1.00 40.28 87 GLY A C 1
ATOM 665 O O . GLY A 1 87 ? 17.266 19.426 -19.492 1.00 40.28 87 GLY A O 1
ATOM 666 N N . GLN A 1 88 ? 17.403 18.514 -21.521 1.00 38.81 88 GLN A N 1
ATOM 667 C CA . GLN A 1 88 ? 17.490 17.154 -20.977 1.00 38.81 88 GLN A CA 1
ATOM 668 C C . GLN A 1 88 ? 18.857 16.553 -21.271 1.00 38.81 88 GLN A C 1
ATOM 670 O O . GLN A 1 88 ? 19.229 16.330 -22.422 1.00 38.81 88 GLN A O 1
ATOM 675 N N . LEU A 1 89 ? 19.612 16.342 -20.188 1.00 39.38 89 LEU A N 1
ATOM 676 C CA . LEU A 1 89 ? 20.839 15.562 -20.159 1.00 39.38 89 LEU A CA 1
ATOM 677 C C . LEU A 1 89 ? 20.557 14.210 -20.820 1.00 39.38 89 LEU A C 1
ATOM 679 O O . LEU A 1 89 ? 19.935 13.326 -20.232 1.00 39.38 89 LEU A O 1
ATOM 683 N N . ARG A 1 90 ? 21.008 14.079 -22.068 1.00 42.12 90 ARG A N 1
ATOM 684 C CA . ARG A 1 90 ? 21.243 12.797 -22.722 1.00 42.12 90 ARG A CA 1
ATOM 685 C C . ARG A 1 90 ? 22.002 11.913 -21.722 1.00 42.12 90 ARG A C 1
ATOM 687 O O . ARG A 1 90 ? 23.029 12.367 -21.213 1.00 42.12 90 ARG A O 1
ATOM 694 N N . PRO A 1 91 ? 21.623 10.651 -21.470 1.00 39.62 91 PRO A N 1
ATOM 695 C CA . PRO A 1 91 ? 22.668 9.660 -21.309 1.00 39.62 91 PRO A CA 1
ATOM 696 C C . PRO A 1 91 ? 23.401 9.683 -22.649 1.00 39.62 91 PRO A C 1
ATOM 698 O O . PRO A 1 91 ? 22.832 9.300 -23.669 1.00 39.62 91 PRO A O 1
ATOM 701 N N . SER A 1 92 ? 24.607 10.242 -22.683 1.00 41.53 92 SER A N 1
ATOM 702 C CA . SER A 1 92 ? 25.515 10.050 -23.803 1.00 41.53 92 SER A CA 1
ATOM 703 C C . SER A 1 92 ? 25.790 8.552 -23.879 1.00 41.53 92 SER A C 1
ATOM 705 O O . SER A 1 92 ? 26.677 8.044 -23.195 1.00 41.53 92 SER A O 1
ATOM 707 N N . ILE A 1 93 ? 24.967 7.823 -24.629 1.00 43.19 93 ILE A N 1
ATOM 708 C CA . ILE A 1 93 ? 25.384 6.535 -25.155 1.00 43.19 93 ILE A CA 1
ATOM 709 C C . ILE A 1 93 ? 26.477 6.916 -26.157 1.00 43.19 93 ILE A C 1
ATOM 711 O O . ILE A 1 93 ? 26.184 7.715 -27.049 1.00 43.19 93 ILE A O 1
ATOM 715 N N . PRO A 1 94 ? 27.734 6.485 -25.952 1.00 39.91 94 PRO A N 1
ATOM 716 C CA . PRO A 1 94 ? 28.799 6.743 -26.909 1.00 39.91 94 PRO A CA 1
ATOM 717 C C . PRO A 1 94 ? 28.316 6.287 -28.282 1.00 39.91 94 PRO A C 1
ATOM 719 O O . PRO A 1 94 ? 27.688 5.228 -28.359 1.00 39.91 94 PRO A O 1
ATOM 722 N N . ASP A 1 95 ? 28.577 7.073 -29.326 1.00 39.78 95 ASP A N 1
ATOM 723 C CA . ASP A 1 95 ? 28.376 6.644 -30.707 1.00 39.78 95 ASP A CA 1
ATOM 724 C C . ASP A 1 95 ? 29.201 5.368 -30.903 1.00 39.78 95 ASP A C 1
ATOM 726 O O . ASP A 1 95 ? 30.426 5.386 -31.020 1.00 39.78 95 ASP A O 1
ATOM 730 N N . MET A 1 96 ? 28.521 4.237 -30.765 1.00 45.19 96 MET A N 1
ATOM 731 C CA . MET A 1 96 ? 29.129 2.925 -30.724 1.00 45.19 96 MET A CA 1
ATOM 732 C C . MET A 1 96 ? 29.276 2.473 -32.169 1.00 45.19 96 MET A C 1
ATOM 734 O O . MET A 1 96 ? 28.328 1.992 -32.787 1.00 45.19 96 MET A O 1
ATOM 738 N N . ASP A 1 97 ? 30.472 2.715 -32.701 1.00 40.69 97 ASP A N 1
ATOM 739 C CA . ASP A 1 97 ? 30.937 2.235 -33.995 1.00 40.69 97 ASP A CA 1
ATOM 740 C C . ASP A 1 97 ? 30.614 0.733 -34.134 1.00 40.69 97 ASP A C 1
ATOM 742 O O . ASP A 1 97 ? 30.889 -0.059 -33.230 1.00 40.69 97 ASP A O 1
ATOM 746 N N . LEU A 1 98 ? 29.976 0.333 -35.236 1.00 45.62 98 LEU A N 1
ATOM 747 C CA . LEU A 1 98 ? 29.309 -0.971 -35.433 1.00 45.62 98 LEU A CA 1
ATOM 748 C C . LEU A 1 98 ? 30.266 -2.185 -35.524 1.00 45.62 98 LEU A C 1
ATOM 750 O O . LEU A 1 98 ? 29.845 -3.275 -35.901 1.00 45.62 98 LEU A O 1
ATOM 754 N N . ASN A 1 99 ? 31.527 -2.026 -35.117 1.00 50.72 99 ASN A N 1
ATOM 755 C CA . ASN A 1 99 ? 32.537 -3.081 -34.969 1.00 50.72 99 ASN A CA 1
ATOM 756 C C . ASN A 1 99 ? 32.778 -3.472 -33.498 1.00 50.72 99 ASN A C 1
ATOM 758 O O . ASN A 1 99 ? 33.886 -3.829 -33.100 1.00 50.72 99 ASN A O 1
ATOM 762 N N . ILE A 1 100 ? 31.747 -3.391 -32.659 1.00 51.22 100 ILE A N 1
ATOM 763 C CA . ILE A 1 100 ? 31.853 -3.812 -31.261 1.00 51.22 100 ILE A CA 1
ATOM 764 C C . ILE A 1 100 ? 31.814 -5.329 -31.178 1.00 51.22 100 ILE A C 1
ATOM 766 O O . ILE A 1 100 ? 30.846 -5.962 -31.602 1.00 51.22 100 ILE A O 1
ATOM 770 N N . ASP A 1 101 ? 32.868 -5.885 -30.582 1.00 59.84 101 ASP A N 1
ATOM 771 C CA . ASP A 1 101 ? 32.952 -7.284 -30.177 1.00 59.84 101 ASP A CA 1
ATOM 772 C C . ASP A 1 101 ? 31.610 -7.725 -29.548 1.00 59.84 101 ASP A C 1
ATOM 774 O O . ASP A 1 101 ? 31.175 -7.139 -28.545 1.00 59.84 101 ASP A O 1
ATOM 778 N N . PRO A 1 102 ? 30.928 -8.743 -30.110 1.00 67.25 102 PRO A N 1
ATOM 779 C CA . PRO A 1 102 ? 29.668 -9.264 -29.583 1.00 67.25 102 PRO A CA 1
ATOM 780 C C . PRO A 1 102 ? 29.715 -9.590 -28.083 1.00 67.25 102 PRO A C 1
ATOM 782 O O . PRO A 1 102 ? 28.688 -9.511 -27.400 1.00 67.25 102 PRO A O 1
ATOM 785 N N . ASN A 1 103 ? 30.894 -9.931 -27.555 1.00 74.19 103 ASN A N 1
ATOM 786 C CA . ASN A 1 103 ? 31.097 -10.195 -26.134 1.00 74.19 103 ASN A CA 1
ATOM 787 C C . ASN A 1 103 ? 31.020 -8.919 -2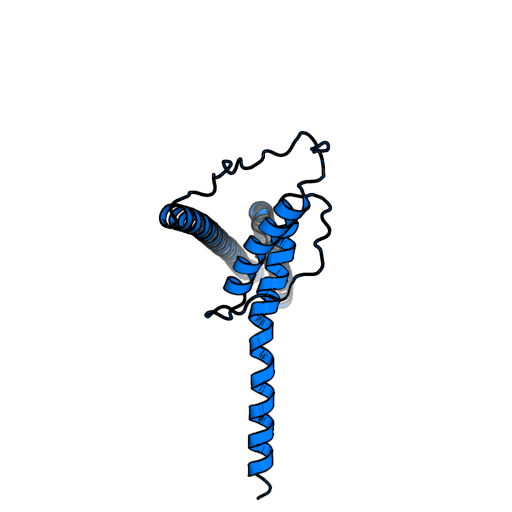5.285 1.00 74.19 103 ASN A C 1
ATOM 789 O O . ASN A 1 103 ? 30.376 -8.935 -24.236 1.00 74.19 103 ASN A O 1
ATOM 793 N N . LEU A 1 104 ? 31.576 -7.800 -25.763 1.00 67.31 104 LEU A N 1
ATOM 794 C CA . LEU A 1 104 ? 31.521 -6.509 -25.070 1.00 67.31 104 LEU A CA 1
ATOM 795 C C . LEU A 1 104 ? 30.082 -5.981 -24.992 1.00 67.31 104 LEU A C 1
ATOM 797 O O . LEU A 1 104 ? 29.627 -5.530 -23.939 1.00 67.31 104 LEU A O 1
ATOM 801 N N . SER A 1 105 ? 29.325 -6.105 -26.087 1.00 62.72 105 SER A N 1
ATOM 802 C CA . SER A 1 105 ? 27.899 -5.755 -26.101 1.00 62.72 105 SER A CA 1
ATOM 803 C C . SER A 1 105 ? 27.106 -6.609 -25.102 1.00 62.72 105 SER A C 1
ATOM 805 O O . SER A 1 105 ? 26.325 -6.083 -24.304 1.00 62.72 105 SER A O 1
ATOM 807 N N . ARG A 1 106 ? 27.355 -7.927 -25.070 1.00 70.31 106 ARG A N 1
ATOM 808 C CA . ARG A 1 106 ? 26.711 -8.853 -24.125 1.00 70.31 106 ARG A CA 1
ATOM 809 C C . ARG A 1 106 ? 26.996 -8.485 -22.666 1.00 70.31 106 ARG A C 1
ATOM 811 O O . ARG A 1 106 ? 26.067 -8.486 -21.860 1.00 70.31 106 ARG A O 1
ATOM 818 N N . GLU A 1 107 ? 28.240 -8.154 -22.328 1.00 76.19 107 GLU A N 1
ATOM 819 C CA . GLU A 1 107 ? 28.629 -7.754 -20.971 1.00 76.19 107 GLU A CA 1
ATOM 820 C C . GLU A 1 107 ? 27.957 -6.441 -20.550 1.00 76.19 107 GLU A C 1
ATOM 822 O O . GLU A 1 107 ? 27.403 -6.339 -19.451 1.00 76.19 107 GLU A O 1
ATOM 827 N N . MET A 1 108 ? 27.921 -5.453 -21.445 1.00 70.00 108 MET A N 1
ATOM 828 C CA . MET A 1 108 ? 27.266 -4.174 -21.184 1.00 70.00 108 MET A CA 1
ATOM 829 C C . MET A 1 108 ? 25.765 -4.353 -20.912 1.00 70.00 108 MET A C 1
ATOM 831 O O . MET A 1 108 ? 25.234 -3.787 -19.949 1.00 70.00 108 MET A O 1
ATOM 835 N N . TRP A 1 109 ? 25.081 -5.184 -21.706 1.00 67.31 109 TRP A N 1
ATOM 836 C CA . TRP A 1 109 ? 23.677 -5.525 -21.471 1.00 67.31 109 TRP A CA 1
ATOM 837 C C . TRP A 1 109 ? 23.479 -6.291 -20.161 1.00 67.31 109 TRP A C 1
ATOM 839 O O . TRP A 1 109 ? 22.571 -5.950 -19.401 1.00 67.31 109 TRP A O 1
ATOM 849 N N . ALA A 1 110 ? 24.332 -7.271 -19.852 1.00 75.81 110 ALA A N 1
ATOM 850 C CA . ALA A 1 110 ? 24.281 -7.996 -18.583 1.00 75.81 110 ALA A CA 1
ATOM 851 C C . ALA A 1 110 ? 24.413 -7.039 -17.385 1.00 75.81 110 ALA A C 1
ATOM 853 O O . ALA A 1 110 ? 23.590 -7.080 -16.471 1.00 75.81 110 ALA A O 1
ATOM 854 N N . ASN A 1 111 ? 25.366 -6.103 -17.431 1.00 79.94 111 ASN A N 1
ATOM 855 C CA . ASN A 1 111 ? 25.556 -5.074 -16.405 1.00 79.94 111 ASN A CA 1
ATOM 856 C C . ASN A 1 111 ? 24.330 -4.150 -16.284 1.00 79.94 111 ASN A C 1
ATOM 858 O O . ASN A 1 111 ? 23.883 -3.832 -15.179 1.00 79.94 111 ASN A O 1
ATOM 862 N N . TYR A 1 112 ? 23.745 -3.746 -17.415 1.00 76.94 112 TYR A N 1
ATOM 863 C CA . TYR A 1 112 ? 22.529 -2.935 -17.441 1.00 76.94 112 TYR A CA 1
ATOM 864 C C . TYR A 1 112 ? 21.341 -3.648 -16.773 1.00 76.94 112 TYR A C 1
ATOM 866 O O . TYR A 1 112 ? 20.675 -3.066 -15.907 1.00 76.94 112 TYR A O 1
ATOM 874 N N . TYR A 1 113 ? 21.084 -4.908 -17.138 1.00 78.06 113 TYR A N 1
ATOM 875 C CA . TYR A 1 113 ? 20.008 -5.703 -16.542 1.00 78.06 113 TYR A CA 1
ATOM 876 C C . TYR A 1 113 ? 20.253 -5.966 -15.058 1.00 78.06 113 TYR A C 1
ATOM 878 O O . TYR A 1 113 ? 19.323 -5.836 -14.261 1.00 78.06 113 TYR A O 1
ATOM 886 N N . GLU A 1 114 ? 21.498 -6.235 -14.674 1.00 86.00 114 GLU A N 1
ATOM 887 C CA . GLU A 1 114 ? 21.884 -6.466 -13.287 1.00 86.00 114 GLU A CA 1
ATOM 888 C C . GLU A 1 114 ? 21.659 -5.221 -12.419 1.00 86.00 114 GLU A C 1
ATOM 890 O O . GLU A 1 114 ? 20.976 -5.285 -11.395 1.00 86.00 114 GLU A O 1
ATOM 895 N N . LYS A 1 115 ? 22.088 -4.037 -12.875 1.00 81.88 115 LYS A N 1
ATOM 896 C CA . LYS A 1 115 ? 21.790 -2.762 -12.194 1.00 81.88 115 LYS A CA 1
ATOM 897 C C . LYS A 1 115 ? 20.291 -2.537 -12.021 1.00 81.88 115 LYS A C 1
ATOM 899 O O . LYS A 1 115 ? 19.849 -1.994 -11.006 1.00 81.88 115 LYS A O 1
ATOM 904 N N . ARG A 1 116 ? 19.489 -2.928 -13.014 1.00 77.62 116 ARG A N 1
ATOM 905 C CA . ARG A 1 116 ? 18.029 -2.799 -12.958 1.00 77.62 116 ARG A CA 1
ATOM 906 C C . ARG A 1 116 ? 17.407 -3.803 -11.984 1.00 77.62 116 ARG A C 1
ATOM 908 O O . ARG A 1 116 ? 16.477 -3.428 -11.271 1.00 77.62 116 ARG A O 1
ATOM 915 N N . ARG A 1 117 ? 17.926 -5.033 -11.925 1.00 84.81 117 ARG A N 1
ATOM 916 C CA . ARG A 1 117 ? 17.532 -6.070 -10.960 1.00 84.81 117 ARG A CA 1
ATOM 917 C C . ARG A 1 117 ? 17.821 -5.616 -9.531 1.00 84.81 117 ARG A C 1
ATOM 919 O O . ARG A 1 117 ? 16.890 -5.532 -8.737 1.00 84.81 117 ARG A O 1
ATOM 926 N N . VAL A 1 118 ? 19.054 -5.193 -9.249 1.00 91.19 118 VAL A N 1
ATOM 927 C CA . VAL A 1 118 ? 19.474 -4.699 -7.925 1.00 91.19 118 VAL A CA 1
ATOM 928 C C . VAL A 1 118 ? 18.622 -3.511 -7.470 1.00 91.19 118 VAL A C 1
ATOM 930 O O . VAL A 1 118 ? 18.174 -3.474 -6.327 1.00 91.19 118 VAL A O 1
ATOM 933 N N . LYS A 1 119 ? 18.311 -2.556 -8.362 1.00 86.31 119 LYS A N 1
ATOM 934 C CA . LYS A 1 119 ? 17.407 -1.435 -8.033 1.00 86.31 119 LYS A CA 1
ATOM 935 C C . LYS A 1 119 ? 16.001 -1.902 -7.647 1.00 86.31 119 LYS A C 1
ATOM 937 O O . LYS A 1 119 ? 15.435 -1.370 -6.694 1.00 86.31 119 LYS A O 1
ATOM 942 N N . LYS A 1 120 ? 15.438 -2.880 -8.365 1.00 82.06 120 LYS A N 1
ATOM 943 C CA . LYS A 1 120 ? 14.124 -3.458 -8.037 1.00 82.06 120 LYS A CA 1
ATOM 944 C C . LYS A 1 120 ? 14.151 -4.199 -6.701 1.00 82.06 120 LYS A C 1
ATOM 946 O O . LYS A 1 120 ? 13.231 -4.034 -5.910 1.00 82.06 120 LYS A O 1
ATOM 951 N N . GLU A 1 121 ? 15.204 -4.966 -6.431 1.00 89.69 121 GLU A N 1
ATOM 952 C CA . GLU A 1 121 ? 15.376 -5.677 -5.158 1.00 89.69 121 GLU A CA 1
ATOM 953 C C . GLU A 1 121 ? 15.521 -4.716 -3.984 1.00 89.69 121 GLU A C 1
ATOM 955 O O . GLU A 1 121 ? 14.873 -4.899 -2.956 1.00 89.69 121 GLU A O 1
ATOM 960 N N . GLN A 1 122 ? 16.301 -3.647 -4.146 1.00 91.81 122 GLN A N 1
ATOM 961 C CA . GLN A 1 122 ? 16.416 -2.617 -3.121 1.00 91.81 122 GLN A CA 1
ATOM 962 C C . GLN A 1 122 ? 15.069 -1.933 -2.868 1.00 91.81 122 GLN A C 1
ATOM 964 O O . GLN A 1 122 ? 14.702 -1.691 -1.722 1.00 91.81 122 GLN A O 1
ATOM 969 N N . GLN A 1 123 ? 14.304 -1.650 -3.925 1.00 85.12 123 GLN A N 1
ATOM 970 C CA . GLN A 1 123 ? 12.963 -1.091 -3.791 1.00 85.12 123 GLN A CA 1
ATOM 971 C C . GLN A 1 123 ? 12.010 -2.056 -3.069 1.00 85.12 123 GLN A C 1
ATOM 973 O O . GLN A 1 123 ? 11.255 -1.618 -2.205 1.00 85.12 123 GLN A O 1
ATOM 978 N N . ALA A 1 124 ? 12.072 -3.356 -3.368 1.00 84.25 124 ALA A N 1
ATOM 979 C CA . ALA A 1 124 ? 11.284 -4.376 -2.680 1.00 84.25 124 ALA A CA 1
ATOM 980 C C . ALA A 1 124 ? 11.638 -4.456 -1.185 1.00 84.25 124 ALA A C 1
ATOM 982 O O . ALA A 1 124 ? 10.739 -4.382 -0.353 1.00 84.25 124 ALA A O 1
ATOM 983 N N . LYS A 1 125 ? 12.933 -4.486 -0.838 1.00 90.25 125 LYS A N 1
ATOM 984 C CA . LYS A 1 125 ? 13.410 -4.469 0.559 1.00 90.25 125 LYS A CA 1
ATOM 985 C C . LYS A 1 125 ? 12.986 -3.206 1.310 1.00 90.25 125 LYS A C 1
ATOM 987 O O . LYS A 1 125 ? 12.587 -3.273 2.473 1.00 90.25 125 LYS A O 1
ATOM 992 N N . ASN A 1 126 ? 13.041 -2.047 0.653 1.00 85.50 126 ASN A N 1
ATOM 993 C CA . ASN A 1 126 ? 12.584 -0.790 1.243 1.00 85.50 126 ASN A CA 1
ATOM 994 C C . ASN A 1 126 ? 11.069 -0.822 1.511 1.00 85.50 126 ASN A C 1
ATOM 996 O O . ASN A 1 126 ? 10.625 -0.382 2.571 1.00 85.50 126 ASN A O 1
ATOM 1000 N N . ASN A 1 127 ? 10.282 -1.372 0.580 1.00 84.56 127 ASN A N 1
ATOM 1001 C CA . ASN A 1 127 ? 8.838 -1.536 0.754 1.00 84.56 127 ASN A CA 1
ATOM 1002 C C . ASN A 1 127 ? 8.509 -2.537 1.873 1.00 84.56 127 ASN A C 1
ATOM 1004 O O . ASN A 1 127 ? 7.625 -2.275 2.679 1.00 84.56 127 ASN A O 1
ATOM 1008 N N . GLU A 1 12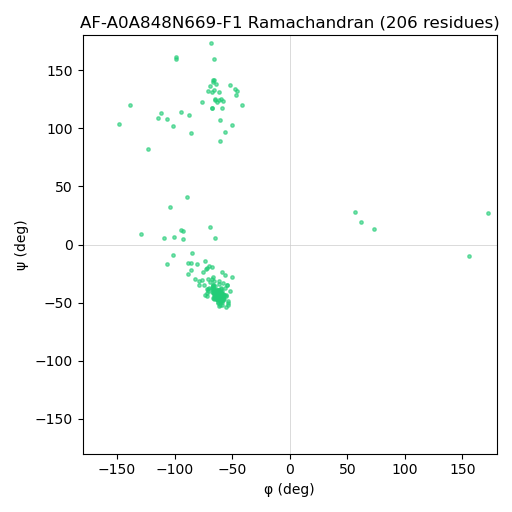8 ? 9.235 -3.650 1.966 1.00 88.88 128 GLU A N 1
ATOM 1009 C CA . GLU A 1 128 ? 9.080 -4.633 3.044 1.00 88.88 128 GLU A CA 1
ATOM 1010 C C . GLU A 1 128 ? 9.371 -4.012 4.417 1.00 88.88 128 GLU A C 1
ATOM 1012 O O . GLU A 1 128 ? 8.577 -4.141 5.349 1.00 88.88 128 GLU A O 1
ATOM 1017 N N . THR A 1 129 ? 10.464 -3.251 4.524 1.00 90.19 129 THR A N 1
ATOM 1018 C CA . THR A 1 129 ? 10.827 -2.533 5.755 1.00 90.19 129 THR A CA 1
ATOM 1019 C C . THR A 1 129 ? 9.740 -1.542 6.169 1.00 90.19 129 THR A C 1
ATOM 1021 O O . THR A 1 129 ? 9.401 -1.442 7.347 1.00 90.19 129 THR A O 1
ATOM 1024 N N . LEU A 1 130 ? 9.158 -0.828 5.204 1.00 86.62 130 LEU A N 1
ATOM 1025 C CA . LEU A 1 130 ? 8.041 0.078 5.445 1.00 86.62 130 LEU A CA 1
ATOM 1026 C C . LEU A 1 130 ? 6.809 -0.658 5.978 1.00 86.62 130 LEU A C 1
ATOM 1028 O O . LEU A 1 130 ? 6.234 -0.225 6.973 1.00 86.62 130 LEU A O 1
ATOM 1032 N N . VAL A 1 131 ? 6.399 -1.747 5.323 1.00 86.88 131 VAL A N 1
ATOM 1033 C CA . VAL A 1 131 ? 5.235 -2.538 5.747 1.00 86.88 131 VAL A CA 1
ATOM 1034 C C . VAL A 1 131 ? 5.437 -3.047 7.173 1.00 86.88 131 VAL A C 1
ATOM 1036 O O . VAL A 1 131 ? 4.506 -2.978 7.978 1.00 86.88 131 VAL A O 1
ATOM 1039 N N . ARG A 1 132 ? 6.658 -3.476 7.517 1.00 90.44 132 ARG A N 1
ATOM 1040 C CA . ARG A 1 132 ? 7.005 -3.877 8.884 1.00 90.44 132 ARG A CA 1
ATOM 1041 C C . ARG A 1 132 ? 6.820 -2.730 9.878 1.00 90.44 132 ARG A C 1
ATOM 1043 O O . ARG A 1 132 ? 6.088 -2.900 10.844 1.00 90.44 132 ARG A O 1
ATOM 1050 N N . MET A 1 133 ? 7.393 -1.555 9.605 1.00 89.06 133 MET A N 1
ATOM 1051 C CA . MET A 1 133 ? 7.254 -0.384 10.483 1.00 89.06 133 MET A CA 1
ATOM 1052 C C . MET A 1 133 ? 5.793 0.052 10.664 1.00 89.06 133 MET A C 1
ATOM 1054 O O . MET A 1 133 ? 5.383 0.390 11.773 1.00 89.06 133 MET A O 1
ATOM 1058 N N . ILE A 1 134 ? 5.001 0.042 9.586 1.00 88.12 134 ILE A N 1
ATOM 1059 C CA . ILE A 1 134 ? 3.566 0.352 9.636 1.00 88.12 134 ILE A CA 1
ATOM 1060 C C . ILE A 1 134 ? 2.846 -0.640 10.551 1.00 88.12 134 ILE A C 1
ATOM 1062 O O . ILE A 1 134 ? 2.097 -0.236 11.435 1.00 88.12 134 ILE A O 1
ATOM 1066 N N . THR A 1 135 ? 3.119 -1.932 10.373 1.00 88.44 135 THR A N 1
ATOM 1067 C CA . THR A 1 135 ? 2.499 -3.001 11.164 1.00 88.44 135 THR A CA 1
ATOM 1068 C C . THR A 1 135 ? 2.853 -2.883 12.647 1.00 88.44 135 THR A C 1
ATOM 1070 O O . THR A 1 135 ? 1.964 -2.972 13.489 1.00 88.44 135 THR A O 1
ATOM 1073 N N . GLU A 1 136 ? 4.121 -2.620 12.974 1.00 91.44 136 GLU A N 1
ATOM 1074 C CA . GLU A 1 136 ? 4.586 -2.423 14.354 1.00 91.44 136 GLU A CA 1
ATOM 1075 C C . GLU A 1 136 ? 3.831 -1.280 15.054 1.00 91.44 136 GLU A C 1
ATOM 1077 O O . GLU A 1 136 ? 3.307 -1.469 16.150 1.00 91.44 136 GLU A O 1
ATOM 1082 N N . HIS A 1 137 ? 3.673 -0.126 14.398 1.00 90.75 137 HIS A N 1
ATOM 1083 C CA . HIS A 1 137 ? 2.942 1.010 14.975 1.00 90.75 137 HIS A CA 1
ATOM 1084 C C . HIS A 1 137 ? 1.449 0.727 15.150 1.00 90.75 137 HIS A C 1
ATOM 1086 O O . HIS A 1 137 ? 0.862 1.106 16.163 1.00 90.75 137 HIS A O 1
ATOM 1092 N N . THR A 1 138 ? 0.832 0.037 14.189 1.00 87.69 138 THR A N 1
ATOM 1093 C CA . THR A 1 138 ? -0.571 -0.374 14.297 1.00 87.69 138 THR A CA 1
ATOM 1094 C C . THR A 1 138 ? -0.781 -1.300 15.498 1.00 87.69 138 THR A C 1
ATOM 1096 O O . THR A 1 138 ? -1.760 -1.128 16.225 1.00 87.69 138 THR A O 1
ATOM 1099 N N . ILE A 1 139 ? 0.151 -2.228 15.749 1.00 92.19 139 ILE A N 1
ATOM 1100 C CA . 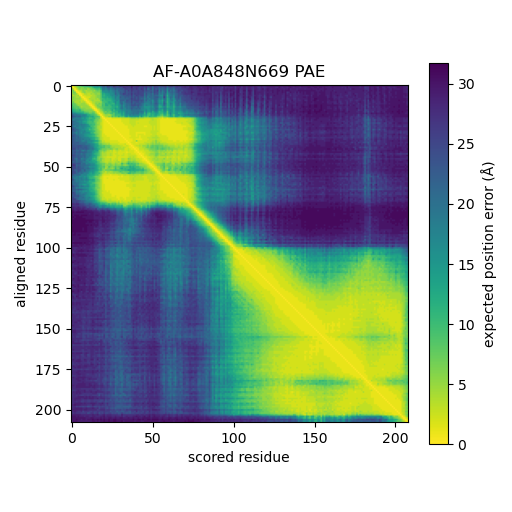ILE A 1 139 ? 0.124 -3.114 16.923 1.00 92.19 139 ILE A CA 1
ATOM 1101 C C . ILE A 1 139 ? 0.272 -2.310 18.218 1.00 92.19 139 ILE A C 1
ATOM 1103 O O . ILE A 1 139 ? -0.493 -2.530 19.154 1.00 92.19 139 ILE A O 1
ATOM 1107 N N . GLU A 1 140 ? 1.202 -1.353 18.285 1.00 93.00 140 GLU A N 1
ATOM 1108 C CA . GLU A 1 140 ? 1.353 -0.503 19.475 1.00 93.00 140 GLU A CA 1
ATOM 1109 C C . GLU A 1 140 ? 0.063 0.240 19.829 1.00 93.00 140 GLU A C 1
ATOM 1111 O O . GLU A 1 140 ? -0.319 0.311 20.997 1.00 93.00 140 GLU A O 1
ATOM 1116 N N . VAL A 1 141 ? -0.621 0.786 18.823 1.00 91.88 141 VAL A N 1
ATOM 1117 C CA . VAL A 1 141 ? -1.896 1.480 19.016 1.00 91.88 141 VAL A CA 1
ATOM 1118 C C . VAL A 1 141 ? -2.965 0.521 19.552 1.00 91.88 141 VAL A C 1
ATOM 1120 O O . VAL A 1 141 ? -3.688 0.887 20.477 1.00 91.88 141 VAL A O 1
ATOM 1123 N N . MET A 1 142 ? -3.036 -0.714 19.042 1.00 91.31 142 MET A N 1
ATOM 1124 C CA . MET A 1 142 ? -3.960 -1.736 19.556 1.00 91.31 142 MET A CA 1
ATOM 1125 C C . MET A 1 142 ? -3.677 -2.089 21.023 1.00 91.31 142 MET A C 1
ATOM 1127 O O . MET A 1 142 ? -4.604 -2.161 21.824 1.00 91.31 142 MET A O 1
ATOM 1131 N N . VAL A 1 143 ? -2.404 -2.219 21.407 1.00 94.94 143 VAL A N 1
ATOM 1132 C CA . VAL A 1 143 ? -2.015 -2.461 22.807 1.00 94.94 143 VAL A CA 1
ATOM 1133 C C . VAL A 1 143 ? -2.464 -1.313 23.721 1.00 94.94 143 VAL A C 1
ATOM 1135 O O . VAL A 1 143 ? -2.922 -1.548 24.839 1.00 94.94 143 VAL A O 1
ATOM 1138 N N . GLU A 1 144 ? -2.366 -0.061 23.269 1.00 93.75 144 GLU A N 1
ATOM 1139 C CA . GLU A 1 144 ? -2.859 1.084 24.047 1.00 93.75 144 GLU A CA 1
ATOM 1140 C C . GLU A 1 144 ? -4.393 1.123 24.149 1.00 93.75 144 GLU A C 1
ATOM 1142 O O . GLU A 1 144 ? -4.922 1.535 25.187 1.00 93.75 144 GLU A O 1
ATOM 1147 N N . MET A 1 145 ? -5.118 0.647 23.128 1.00 92.62 145 MET A N 1
ATOM 1148 C CA . MET A 1 145 ? -6.575 0.464 23.200 1.00 92.62 145 MET A CA 1
ATOM 1149 C C . MET A 1 145 ? -6.957 -0.583 24.254 1.00 92.62 145 MET A C 1
ATOM 1151 O O . MET A 1 145 ? -7.867 -0.339 25.046 1.00 92.62 145 MET A O 1
ATOM 1155 N N . ASP A 1 146 ? -6.233 -1.702 24.334 1.00 95.44 146 ASP A N 1
ATOM 1156 C CA . ASP A 1 146 ? -6.472 -2.728 25.359 1.00 95.44 146 ASP A CA 1
ATOM 1157 C C . ASP A 1 146 ? -6.233 -2.180 26.773 1.00 95.44 146 ASP A C 1
ATOM 1159 O O . ASP A 1 146 ? -7.044 -2.381 27.683 1.00 95.44 146 ASP A O 1
ATOM 1163 N N . LYS A 1 147 ? -5.164 -1.396 26.964 1.00 95.06 147 LYS A N 1
ATOM 1164 C CA . LYS A 1 147 ? -4.919 -0.690 28.233 1.00 95.06 147 LYS A CA 1
ATOM 1165 C C . LYS A 1 147 ? -6.020 0.318 28.552 1.00 95.06 147 LYS A C 1
ATOM 1167 O O . LYS A 1 147 ? -6.394 0.475 29.713 1.00 95.06 147 LYS A O 1
ATOM 1172 N N . LEU A 1 148 ? -6.536 1.037 27.554 1.00 94.12 148 LEU A N 1
ATOM 1173 C CA . LEU A 1 148 ? -7.669 1.946 27.739 1.00 94.12 148 LEU A CA 1
ATOM 1174 C C . LEU A 1 148 ? -8.921 1.180 28.181 1.00 94.12 148 LEU A C 1
ATOM 1176 O O . LEU A 1 148 ? -9.578 1.614 29.124 1.00 94.12 148 LEU A O 1
ATOM 1180 N N . LYS A 1 149 ? -9.211 0.021 27.577 1.00 95.06 149 LYS A N 1
ATOM 1181 C CA . LYS A 1 149 ? -10.337 -0.840 27.969 1.00 95.06 149 LYS A CA 1
ATOM 1182 C C . LYS A 1 149 ? -10.278 -1.207 29.454 1.00 95.06 149 LYS A C 1
ATOM 1184 O O . LYS A 1 149 ? -11.290 -1.092 30.140 1.00 95.06 149 LYS A O 1
ATOM 1189 N N . ILE A 1 150 ? -9.103 -1.578 29.966 1.00 95.44 150 ILE A N 1
ATOM 1190 C CA . ILE A 1 150 ? -8.899 -1.866 31.398 1.00 95.44 150 ILE A CA 1
ATOM 1191 C C . ILE A 1 150 ? -9.169 -0.616 32.251 1.00 95.44 150 ILE A C 1
ATOM 1193 O O . ILE A 1 150 ? -9.987 -0.669 33.167 1.00 95.44 150 ILE A O 1
ATOM 1197 N N . ARG A 1 151 ? -8.561 0.527 31.903 1.00 92.75 151 ARG A N 1
ATOM 1198 C CA . ARG A 1 151 ? -8.729 1.797 32.639 1.00 92.75 151 ARG A CA 1
ATOM 1199 C C . ARG A 1 151 ? -10.182 2.275 32.693 1.00 92.75 151 ARG A C 1
ATOM 1201 O O . ARG A 1 151 ? -10.617 2.818 33.703 1.00 92.75 151 ARG A O 1
ATOM 1208 N N . LEU A 1 152 ? -10.944 2.098 31.614 1.00 93.38 152 LEU A N 1
ATOM 1209 C CA . LEU A 1 152 ? -12.363 2.462 31.580 1.00 93.38 152 LEU A CA 1
ATOM 1210 C C . LEU A 1 152 ? -13.206 1.531 32.464 1.00 93.38 152 LEU A C 1
ATOM 1212 O O . LEU A 1 152 ? -14.111 2.006 33.151 1.00 93.38 152 LEU A O 1
ATOM 1216 N N . LYS A 1 153 ? -12.874 0.232 32.510 1.00 94.31 153 LYS A N 1
ATOM 1217 C CA . LYS A 1 153 ? -13.525 -0.728 33.417 1.00 94.31 153 LYS A CA 1
ATOM 1218 C C . LYS A 1 153 ? -13.294 -0.390 34.885 1.00 94.31 153 LYS A C 1
ATOM 1220 O O . LYS A 1 153 ? -14.240 -0.420 35.662 1.00 94.31 153 LYS A O 1
ATOM 1225 N N . GLU A 1 154 ? -12.074 -0.006 35.259 1.00 94.56 154 GLU A N 1
ATOM 1226 C CA . GLU A 1 154 ? -11.745 0.432 36.628 1.00 94.56 154 GLU A CA 1
ATOM 1227 C C . GLU A 1 154 ? -12.573 1.647 37.078 1.00 94.56 154 GLU A C 1
ATOM 1229 O O . GLU A 1 154 ? -12.794 1.847 38.271 1.00 94.56 154 GLU A O 1
ATOM 1234 N N . LYS A 1 155 ? -13.074 2.442 36.125 1.00 91.19 155 LYS A N 1
ATOM 1235 C CA . LYS A 1 155 ? -13.935 3.605 36.373 1.00 91.19 155 LYS A CA 1
ATOM 1236 C C . LYS A 1 155 ? -15.431 3.297 36.290 1.00 91.19 155 LYS A C 1
ATOM 1238 O O . LYS A 1 155 ? -16.231 4.227 36.270 1.00 91.19 155 LYS A O 1
ATOM 1243 N N . ASN A 1 156 ? -15.810 2.017 36.272 1.00 93.62 156 ASN A N 1
ATOM 1244 C CA . ASN A 1 156 ? -17.198 1.552 36.200 1.00 93.62 156 ASN A CA 1
ATOM 1245 C C . ASN A 1 156 ? -17.974 2.084 34.978 1.00 93.62 156 ASN A C 1
ATOM 1247 O O . ASN A 1 156 ? -19.196 2.222 35.035 1.00 93.62 156 ASN A O 1
ATOM 1251 N N . ILE A 1 157 ? -17.282 2.387 33.874 1.00 94.50 157 ILE A N 1
ATOM 1252 C CA . ILE A 1 157 ? -17.941 2.690 32.597 1.00 94.50 157 ILE A CA 1
ATOM 1253 C C . ILE A 1 157 ? -18.626 1.417 32.089 1.00 94.50 157 ILE A C 1
ATOM 1255 O O . ILE A 1 157 ? -18.088 0.317 32.243 1.00 94.50 157 ILE A O 1
ATOM 1259 N N . SER A 1 158 ? -19.813 1.548 31.490 1.00 96.25 158 SER A N 1
ATOM 1260 C CA . SER A 1 158 ? -20.556 0.377 31.021 1.00 96.25 158 SER A CA 1
ATOM 1261 C C . SER A 1 158 ? -19.814 -0.331 29.882 1.00 96.25 158 SER A C 1
ATOM 1263 O O . SER A 1 158 ? -19.262 0.321 28.996 1.00 96.25 158 SER A O 1
ATOM 1265 N N . ASP A 1 159 ? -19.839 -1.669 29.850 1.00 95.00 159 ASP A N 1
ATOM 1266 C CA . ASP A 1 159 ? -19.178 -2.442 28.782 1.00 95.00 159 ASP A CA 1
ATOM 1267 C C . ASP A 1 159 ? -19.642 -1.997 27.379 1.00 95.00 159 ASP A C 1
ATOM 1269 O O . ASP A 1 159 ? -18.836 -1.925 26.457 1.00 95.00 159 ASP A O 1
ATOM 1273 N N . LYS A 1 160 ? -20.916 -1.603 27.234 1.00 96.31 160 LYS A N 1
ATOM 1274 C CA . LYS A 1 160 ? -21.470 -1.077 25.976 1.00 96.31 160 LYS A CA 1
ATOM 1275 C C . LYS A 1 160 ? -20.806 0.233 25.541 1.00 96.31 160 LYS A C 1
ATOM 1277 O O . LYS A 1 160 ? -20.515 0.406 24.361 1.00 96.31 160 LYS A O 1
ATOM 1282 N N . GLU A 1 161 ? -20.591 1.167 26.465 1.00 94.44 161 GLU A N 1
ATOM 1283 C CA . GLU A 1 161 ? -19.894 2.423 26.162 1.00 94.44 161 GLU A CA 1
ATOM 1284 C C . GLU A 1 161 ? -18.424 2.171 25.833 1.00 94.44 161 GLU A C 1
ATOM 1286 O O . GLU A 1 161 ? -17.906 2.745 24.877 1.00 94.44 161 GLU A O 1
ATOM 1291 N N . ILE A 1 162 ? -17.771 1.273 26.575 1.00 93.44 162 ILE A N 1
ATOM 1292 C CA . ILE A 1 162 ? -16.389 0.868 26.310 1.00 93.44 162 ILE A CA 1
ATOM 1293 C C . ILE A 1 162 ? -16.266 0.278 24.905 1.00 93.44 162 ILE A C 1
ATOM 1295 O O . ILE A 1 162 ? -15.392 0.691 24.148 1.00 93.44 162 ILE A O 1
ATOM 1299 N N . ASP A 1 163 ? -17.138 -0.656 24.532 1.00 94.19 163 ASP A N 1
ATOM 1300 C CA . ASP A 1 163 ? -17.067 -1.310 23.227 1.00 94.19 163 ASP A CA 1
ATOM 1301 C C . ASP A 1 163 ? -17.321 -0.327 22.075 1.00 94.19 163 ASP A C 1
ATOM 1303 O O . ASP A 1 163 ? -16.630 -0.410 21.062 1.00 94.19 163 ASP A O 1
ATOM 1307 N N . ASN A 1 164 ? -18.212 0.658 22.244 1.00 95.31 164 ASN A N 1
ATOM 1308 C CA . ASN A 1 164 ? -18.388 1.735 21.262 1.00 95.31 164 ASN A CA 1
ATOM 1309 C C . ASN A 1 164 ? -17.105 2.570 21.093 1.00 95.31 164 ASN A C 1
ATOM 1311 O O . ASN A 1 164 ? -16.669 2.807 19.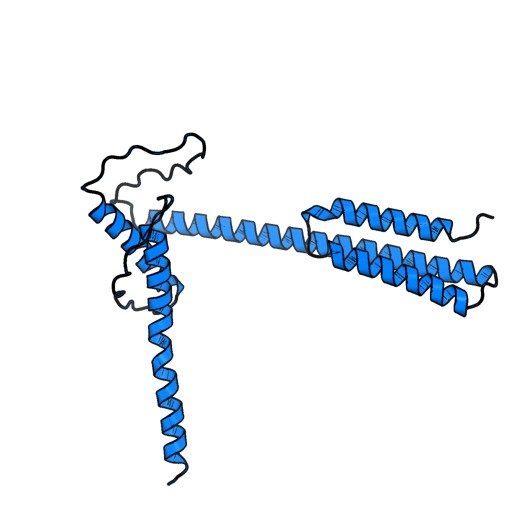969 1.00 95.31 164 ASN A O 1
ATOM 1315 N N . ILE A 1 165 ? -16.462 2.968 22.200 1.00 93.19 165 ILE A N 1
ATOM 1316 C CA . ILE A 1 165 ? -15.206 3.738 22.168 1.00 93.19 165 ILE A CA 1
ATOM 1317 C C . ILE A 1 165 ? -14.100 2.942 21.463 1.00 93.19 165 ILE A C 1
ATOM 1319 O O . ILE A 1 165 ? -13.394 3.472 20.605 1.00 93.19 165 ILE A O 1
ATOM 1323 N N . ILE A 1 166 ? -13.940 1.664 21.816 1.00 94.75 166 ILE A N 1
ATOM 1324 C CA . ILE A 1 166 ? -12.913 0.801 21.224 1.00 94.75 166 ILE A CA 1
ATOM 1325 C C . ILE A 1 166 ? -13.198 0.549 19.741 1.00 94.75 166 ILE A C 1
ATOM 1327 O O . ILE A 1 166 ? -12.264 0.556 18.940 1.00 94.75 166 ILE A O 1
ATOM 1331 N N . TYR A 1 167 ? -14.465 0.377 19.358 1.00 94.69 167 TYR A N 1
ATOM 1332 C CA . TYR A 1 167 ? -14.862 0.215 17.962 1.00 94.69 167 TYR A CA 1
ATOM 1333 C C . TYR A 1 167 ? -14.469 1.430 17.111 1.00 94.69 167 TYR A C 1
ATOM 1335 O O . TYR A 1 167 ? -13.822 1.262 16.075 1.00 94.69 167 TYR A O 1
ATOM 1343 N N . ASP A 1 168 ? -14.783 2.644 17.567 1.00 94.44 168 ASP A N 1
ATOM 1344 C CA . ASP A 1 168 ? -14.454 3.879 16.846 1.00 94.44 168 ASP A CA 1
ATOM 1345 C C . ASP A 1 168 ? -12.937 4.054 16.681 1.00 94.44 168 ASP A C 1
ATOM 1347 O O . ASP A 1 168 ? -12.443 4.361 15.591 1.00 94.44 168 ASP A O 1
ATOM 1351 N N . LEU A 1 169 ? -12.178 3.790 17.749 1.00 94.19 169 LEU A N 1
ATOM 1352 C CA . LEU A 1 169 ? -10.715 3.829 17.728 1.00 94.19 169 LEU A CA 1
ATOM 1353 C C . LEU A 1 169 ? -10.137 2.790 16.756 1.00 94.19 169 LEU A C 1
ATOM 1355 O O . LEU A 1 169 ? -9.223 3.097 15.985 1.00 94.19 169 LEU A O 1
ATOM 1359 N N . HIS A 1 170 ? -10.671 1.567 16.764 1.00 93.75 170 HIS A N 1
ATOM 1360 C CA . HIS A 1 170 ? -10.235 0.504 15.865 1.00 93.75 170 HIS A CA 1
ATOM 1361 C C . HIS A 1 170 ? -10.512 0.858 14.399 1.00 93.75 170 HIS A C 1
ATOM 1363 O O . HIS A 1 170 ? -9.637 0.694 13.546 1.00 93.75 170 HIS A O 1
ATOM 1369 N N . TYR A 1 171 ? -11.697 1.402 14.110 1.00 94.50 171 TYR A N 1
ATOM 1370 C CA . TYR A 1 171 ? -12.068 1.866 12.776 1.00 94.50 171 TYR A CA 1
ATOM 1371 C C . TYR A 1 171 ? -11.128 2.972 12.270 1.00 94.50 171 TYR A C 1
ATOM 1373 O O . TYR A 1 171 ? -10.660 2.926 11.127 1.00 94.50 171 TYR A O 1
ATOM 1381 N N . GLU A 1 172 ? -10.791 3.942 13.125 1.00 94.06 172 GLU A N 1
ATOM 1382 C CA . GLU A 1 172 ? -9.851 5.014 12.789 1.00 94.06 172 GLU A CA 1
ATOM 1383 C C . GLU A 1 172 ? -8.438 4.468 12.511 1.00 94.06 172 GLU A C 1
ATOM 1385 O O . GLU A 1 172 ? -7.844 4.788 11.479 1.00 94.06 172 GLU A O 1
ATOM 1390 N N . ASN A 1 173 ? -7.924 3.579 13.369 1.00 91.88 173 ASN A N 1
ATOM 1391 C CA . ASN A 1 173 ? -6.617 2.938 13.181 1.00 91.88 173 ASN A CA 1
ATOM 1392 C C . ASN A 1 173 ? -6.552 2.141 11.866 1.00 91.88 173 ASN A C 1
ATOM 1394 O O . ASN A 1 173 ? -5.585 2.244 11.109 1.00 91.88 173 ASN A O 1
ATOM 1398 N N . GLN A 1 174 ? -7.614 1.396 11.549 1.00 91.56 174 GLN A N 1
ATOM 1399 C CA . GLN A 1 174 ? -7.713 0.624 10.313 1.00 91.56 174 GLN A CA 1
ATOM 1400 C C . GLN A 1 174 ? -7.788 1.525 9.073 1.00 91.56 174 GLN A C 1
ATOM 1402 O O . GLN A 1 174 ? -7.218 1.201 8.027 1.00 91.56 174 GLN A O 1
ATOM 1407 N N . THR A 1 175 ? -8.461 2.672 9.185 1.00 93.12 175 THR A N 1
ATOM 1408 C CA . THR A 1 175 ? -8.517 3.682 8.121 1.00 93.12 175 THR A CA 1
ATOM 1409 C C . THR A 1 175 ? -7.125 4.245 7.842 1.00 93.12 175 THR A C 1
ATOM 1411 O O . THR A 1 175 ? -6.694 4.249 6.688 1.00 93.12 175 THR A O 1
ATOM 1414 N N . ILE A 1 176 ? -6.383 4.613 8.894 1.00 90.44 176 ILE A N 1
ATOM 1415 C CA . ILE A 1 176 ? -4.989 5.064 8.784 1.00 90.44 176 ILE A CA 1
ATOM 1416 C C . ILE A 1 176 ? -4.136 3.963 8.136 1.00 90.44 176 ILE A C 1
ATOM 1418 O O . ILE A 1 176 ? -3.472 4.203 7.132 1.00 90.44 176 ILE A O 1
ATOM 1422 N N . TYR A 1 177 ? -4.176 2.726 8.636 1.00 90.12 177 TYR A N 1
ATOM 1423 C CA . TYR A 1 177 ? -3.402 1.624 8.055 1.00 90.12 177 TYR A CA 1
ATOM 1424 C C . TYR A 1 177 ? -3.662 1.454 6.548 1.00 90.12 177 TYR A C 1
ATOM 1426 O O . TYR A 1 177 ? -2.726 1.384 5.746 1.00 90.12 177 TYR A O 1
ATOM 1434 N N . ASN A 1 178 ? -4.933 1.429 6.140 1.00 90.25 178 ASN A N 1
ATOM 1435 C CA . ASN A 1 178 ? -5.306 1.222 4.743 1.00 90.25 178 ASN A CA 1
ATOM 1436 C C . ASN A 1 178 ? -4.893 2.371 3.820 1.00 90.25 178 ASN A C 1
ATOM 1438 O O . ASN A 1 178 ? -4.519 2.097 2.679 1.00 90.25 178 ASN A O 1
ATOM 1442 N N . GLU A 1 179 ? -4.930 3.613 4.303 1.00 90.38 179 GLU A N 1
ATOM 1443 C CA . GLU A 1 179 ? -4.495 4.788 3.543 1.00 90.38 179 GLU A CA 1
ATOM 1444 C C . GLU A 1 179 ? -2.993 4.727 3.217 1.00 90.38 179 GLU A C 1
ATOM 1446 O O . GLU A 1 179 ? -2.578 5.063 2.109 1.00 90.38 179 GLU A O 1
ATOM 1451 N N . TYR A 1 180 ? -2.166 4.258 4.157 1.00 88.12 180 TYR A N 1
ATOM 1452 C CA . TYR A 1 180 ? -0.711 4.410 4.054 1.00 88.12 180 TYR A CA 1
ATOM 1453 C C . TYR A 1 180 ? 0.063 3.130 3.700 1.00 88.12 180 TYR A C 1
ATOM 1455 O O . TYR A 1 180 ? 1.208 3.237 3.254 1.00 88.12 180 TYR A O 1
ATOM 1463 N N . LYS A 1 181 ? -0.523 1.928 3.830 1.00 84.56 181 LYS A N 1
ATOM 1464 C CA . LYS A 1 181 ? 0.194 0.644 3.636 1.00 84.56 181 LYS A CA 1
ATOM 1465 C C . LYS A 1 181 ? 0.877 0.471 2.272 1.00 84.56 181 LYS A C 1
ATOM 1467 O O . LYS A 1 181 ? 1.863 -0.250 2.174 1.00 84.56 181 LYS A O 1
ATOM 1472 N N . ASN A 1 182 ? 0.380 1.148 1.235 1.00 81.56 182 ASN A N 1
ATOM 1473 C CA . ASN A 1 182 ? 0.898 1.057 -0.135 1.00 81.56 182 ASN A CA 1
ATOM 1474 C C . ASN A 1 182 ? 1.642 2.324 -0.598 1.00 81.56 182 ASN A C 1
ATOM 1476 O O . ASN A 1 182 ? 2.029 2.414 -1.764 1.00 81.56 182 ASN A O 1
ATOM 1480 N N . GLU A 1 183 ? 1.852 3.309 0.283 1.00 85.31 183 GLU A N 1
ATOM 1481 C CA . GLU A 1 183 ? 2.395 4.623 -0.080 1.00 85.31 183 GLU A CA 1
ATOM 1482 C C . GLU A 1 183 ? 3.673 4.985 0.707 1.00 85.31 183 GLU A C 1
ATOM 1484 O O . GLU A 1 183 ? 3.631 5.784 1.647 1.00 85.31 183 GLU A O 1
ATOM 1489 N N . PRO A 1 184 ? 4.861 4.499 0.285 1.00 77.75 184 PRO A N 1
ATOM 1490 C CA . PRO A 1 184 ? 6.126 4.737 0.992 1.00 77.75 184 PRO A CA 1
ATOM 1491 C C . PRO A 1 184 ? 6.460 6.201 1.250 1.00 77.75 184 PRO A C 1
ATOM 1493 O O . PRO A 1 184 ? 7.005 6.557 2.293 1.00 77.75 184 PRO A O 1
ATOM 1496 N N . LYS A 1 185 ? 6.092 7.076 0.313 1.00 84.88 185 LYS A N 1
ATOM 1497 C CA . LYS A 1 185 ? 6.361 8.514 0.410 1.00 84.88 185 LYS A CA 1
ATOM 1498 C C . LYS A 1 185 ? 5.574 9.189 1.537 1.00 84.88 185 LYS A C 1
ATOM 1500 O O . LYS A 1 185 ? 5.958 10.273 1.969 1.00 84.88 185 LYS A O 1
ATOM 1505 N N . LYS A 1 186 ? 4.502 8.560 2.023 1.00 89.62 186 LYS A N 1
ATOM 1506 C CA . LYS A 1 186 ? 3.622 9.103 3.059 1.00 89.62 186 LYS A CA 1
ATOM 1507 C C . LYS A 1 186 ? 3.889 8.536 4.461 1.00 89.62 186 LYS A C 1
ATOM 1509 O O . LYS A 1 186 ? 3.181 8.897 5.395 1.00 89.62 186 LYS A O 1
ATOM 1514 N N . TYR A 1 187 ? 4.942 7.736 4.666 1.00 85.25 187 TYR A N 1
ATOM 1515 C CA . TYR A 1 187 ? 5.255 7.149 5.982 1.00 85.25 187 TYR A CA 1
ATOM 1516 C C . TYR A 1 187 ? 5.323 8.176 7.126 1.00 85.25 187 TYR A C 1
ATOM 1518 O O . TYR A 1 187 ? 4.813 7.947 8.218 1.00 85.25 187 TYR A O 1
ATOM 1526 N N . LYS A 1 188 ? 5.900 9.358 6.873 1.00 86.50 188 LYS A N 1
ATOM 1527 C CA . LYS A 1 188 ? 5.974 10.430 7.879 1.00 86.50 188 LYS A CA 1
ATOM 1528 C C . LYS A 1 188 ? 4.585 10.909 8.330 1.00 86.50 188 LYS A C 1
ATOM 1530 O O . LYS A 1 188 ? 4.411 11.270 9.490 1.00 86.50 188 LYS A O 1
ATOM 1535 N N . GLN A 1 189 ? 3.606 10.915 7.422 1.00 92.19 189 GLN A N 1
ATOM 1536 C CA . GLN A 1 189 ? 2.216 11.270 7.724 1.00 92.19 189 GLN A CA 1
ATOM 1537 C C . GLN A 1 189 ? 1.530 10.151 8.513 1.00 92.19 189 GLN A C 1
ATOM 1539 O O . GLN A 1 189 ? 0.907 10.444 9.531 1.00 92.19 189 GLN A O 1
ATOM 1544 N N . PHE A 1 190 ? 1.734 8.889 8.117 1.00 91.62 190 PHE A N 1
ATOM 1545 C CA . PHE A 1 190 ? 1.277 7.714 8.868 1.00 91.62 190 PHE A CA 1
ATOM 1546 C C . PHE A 1 190 ? 1.759 7.739 10.324 1.00 91.62 190 PHE A C 1
ATOM 1548 O O . PHE A 1 190 ? 0.953 7.609 11.245 1.00 91.62 190 PHE A O 1
ATOM 1555 N N . TYR A 1 191 ? 3.062 7.952 10.535 1.00 89.62 191 TYR A N 1
ATOM 1556 C CA . TYR A 1 191 ? 3.653 8.005 11.872 1.00 89.62 191 TYR A CA 1
ATOM 1557 C C . TYR A 1 191 ? 3.020 9.117 12.714 1.00 89.62 191 TYR A C 1
ATOM 1559 O O . TYR A 1 191 ? 2.602 8.888 13.846 1.00 89.62 191 TYR A O 1
ATOM 1567 N N . LYS A 1 192 ? 2.872 10.315 12.132 1.00 93.25 192 LYS A N 1
ATOM 1568 C CA . LYS A 1 192 ? 2.223 11.448 12.798 1.00 93.25 192 LYS A CA 1
ATOM 1569 C C . LYS A 1 192 ? 0.780 11.117 13.205 1.00 93.25 192 LYS A C 1
ATOM 1571 O O . LYS A 1 192 ? 0.398 11.396 14.335 1.00 93.25 192 LYS A O 1
ATOM 1576 N N . LYS A 1 193 ? 0.001 10.494 12.316 1.00 92.31 193 LYS A N 1
ATOM 1577 C CA . LYS A 1 193 ? -1.394 10.106 12.577 1.00 92.31 193 LYS A CA 1
ATOM 1578 C C . LYS A 1 193 ? -1.526 9.051 13.674 1.00 92.31 193 LYS A C 1
ATOM 1580 O O . LYS A 1 193 ? -2.392 9.183 14.533 1.00 92.31 193 LYS A O 1
ATOM 1585 N N . ASN A 1 194 ? -0.644 8.053 13.692 1.00 89.38 194 ASN A N 1
ATOM 1586 C CA . ASN A 1 194 ? -0.611 7.063 14.772 1.00 89.38 194 ASN A CA 1
ATOM 1587 C C . ASN A 1 194 ? -0.250 7.703 16.113 1.00 89.38 194 ASN A C 1
ATOM 1589 O O . ASN A 1 194 ? -0.861 7.376 17.127 1.00 89.38 194 ASN A O 1
ATOM 1593 N N . LEU A 1 195 ? 0.701 8.642 16.125 1.00 92.00 195 LEU A N 1
ATOM 1594 C CA . LEU A 1 195 ? 1.069 9.366 17.338 1.00 92.00 195 LEU A CA 1
ATOM 1595 C C . LEU A 1 195 ? -0.099 10.218 17.865 1.00 92.00 195 LEU A C 1
ATOM 1597 O O . LEU A 1 195 ? -0.411 10.146 19.049 1.00 92.00 195 LEU A O 1
ATOM 1601 N N . GLU A 1 196 ? -0.794 10.949 16.985 1.00 93.25 196 GLU A N 1
ATOM 1602 C CA . GLU A 1 196 ? -2.011 11.710 17.321 1.00 93.25 196 GLU A CA 1
ATOM 1603 C C . GLU A 1 196 ? -3.099 10.799 17.927 1.00 93.25 196 GLU A C 1
ATOM 1605 O O . GLU A 1 196 ? -3.720 11.150 18.935 1.00 93.25 196 GLU A O 1
ATOM 1610 N N . LEU A 1 197 ? -3.313 9.611 17.348 1.00 91.44 197 LEU A N 1
ATOM 1611 C CA . LEU A 1 197 ? -4.274 8.626 17.851 1.00 91.44 197 LEU A CA 1
ATOM 1612 C C . LEU A 1 197 ? -3.855 8.072 19.222 1.00 91.44 197 LEU A C 1
ATOM 1614 O O . LEU A 1 197 ? -4.670 8.027 20.143 1.00 91.44 197 LEU A O 1
ATOM 1618 N N . LYS A 1 198 ? -2.576 7.727 19.395 1.00 90.44 198 LYS A N 1
ATOM 1619 C CA . LYS A 1 198 ? -2.006 7.254 20.667 1.00 90.44 198 LYS A CA 1
ATOM 1620 C C . LYS A 1 198 ? -2.142 8.303 21.774 1.00 90.44 198 LYS A C 1
ATOM 1622 O O . LYS A 1 198 ? -2.547 7.984 22.889 1.00 90.44 198 LYS A O 1
ATOM 1627 N N . GLU A 1 199 ? -1.872 9.571 21.472 1.00 92.31 199 GLU A N 1
ATOM 1628 C CA . GLU A 1 199 ? -2.080 10.676 22.413 1.00 92.31 199 GLU A CA 1
ATOM 1629 C C . GLU A 1 199 ? -3.552 10.849 22.798 1.00 92.31 199 GLU A C 1
ATOM 1631 O O . GLU A 1 199 ? -3.853 11.089 23.968 1.00 92.31 199 GLU A O 1
ATOM 1636 N N . ARG A 1 200 ? -4.479 10.713 21.842 1.00 91.75 200 ARG A N 1
ATOM 1637 C CA . ARG A 1 200 ? -5.923 10.750 22.121 1.00 91.75 200 ARG A CA 1
ATOM 1638 C C . ARG A 1 200 ? -6.347 9.608 23.036 1.00 91.75 200 ARG A C 1
ATOM 1640 O O . ARG A 1 200 ? -7.014 9.877 24.029 1.00 91.75 200 ARG A O 1
ATOM 1647 N N . ILE A 1 201 ? -5.909 8.379 22.759 1.00 88.94 201 ILE A N 1
ATOM 1648 C CA . ILE A 1 201 ? -6.152 7.206 23.617 1.00 88.94 201 ILE A CA 1
ATOM 1649 C C . ILE A 1 201 ? -5.657 7.477 25.043 1.00 88.94 201 ILE A C 1
ATOM 1651 O O . ILE A 1 201 ? -6.365 7.221 26.016 1.00 88.94 201 ILE A O 1
ATOM 1655 N N . ASN A 1 202 ? -4.471 8.071 25.181 1.00 87.56 202 ASN A N 1
ATOM 1656 C CA . ASN A 1 202 ? -3.916 8.410 26.488 1.00 87.56 202 ASN A CA 1
ATOM 1657 C C . ASN A 1 202 ? -4.706 9.498 27.223 1.00 87.56 202 ASN A C 1
ATOM 1659 O O . ASN A 1 202 ? -4.861 9.398 28.438 1.00 87.56 202 ASN A O 1
ATOM 1663 N N . LYS A 1 203 ? -5.243 10.491 26.505 1.00 90.50 203 LYS A N 1
ATOM 1664 C CA . LYS A 1 203 ? -6.093 11.558 27.066 1.00 90.50 203 LYS A CA 1
ATOM 1665 C C . LYS A 1 203 ? -7.517 11.097 27.399 1.00 90.50 203 LYS A C 1
ATOM 1667 O O . LYS A 1 203 ? -8.162 11.725 28.230 1.00 90.50 203 LYS A O 1
ATOM 1672 N N . MET A 1 204 ? -8.015 10.031 26.765 1.00 85.19 204 MET A N 1
ATOM 1673 C CA . MET A 1 204 ? -9.331 9.441 27.063 1.00 85.19 204 MET A CA 1
ATOM 1674 C C . MET A 1 204 ? -9.374 8.740 28.423 1.00 85.19 204 MET A C 1
ATOM 1676 O O . MET A 1 204 ? -10.452 8.533 28.972 1.00 85.19 204 MET A O 1
ATOM 1680 N N . SER A 1 205 ? -8.215 8.410 28.997 1.00 70.75 205 SER A N 1
ATOM 1681 C CA . SER A 1 205 ? -8.136 8.099 30.418 1.00 70.75 205 SER A CA 1
ATOM 1682 C C . SER A 1 205 ? -8.432 9.383 31.186 1.00 70.75 205 SER A C 1
ATOM 1684 O O . SER A 1 205 ? -7.659 10.332 31.048 1.00 70.75 205 SER A O 1
ATOM 1686 N N . PRO A 1 206 ? -9.502 9.456 31.998 1.00 58.56 206 PRO A N 1
ATOM 1687 C CA . PRO A 1 206 ? -9.763 10.677 32.740 1.00 58.56 206 PRO A CA 1
ATOM 1688 C C . PRO A 1 206 ? -8.553 10.931 33.636 1.00 58.56 206 PRO A C 1
ATOM 1690 O O . PRO A 1 206 ? -8.142 10.014 34.358 1.00 58.56 206 PRO A O 1
ATOM 1693 N N . LEU A 1 207 ? -7.965 12.124 33.518 1.00 54.59 207 LEU A N 1
ATOM 1694 C CA . LEU A 1 207 ? -6.945 12.620 34.437 1.00 54.59 207 LEU A CA 1
ATOM 1695 C C . LEU A 1 207 ? -7.457 12.387 35.864 1.00 54.59 207 LEU A C 1
ATOM 1697 O O . LEU A 1 207 ? -8.645 12.595 36.126 1.00 54.59 207 LEU A O 1
ATOM 1701 N N . ASN A 1 208 ? -6.584 11.852 36.718 1.00 48.75 208 ASN A N 1
ATOM 1702 C CA . ASN A 1 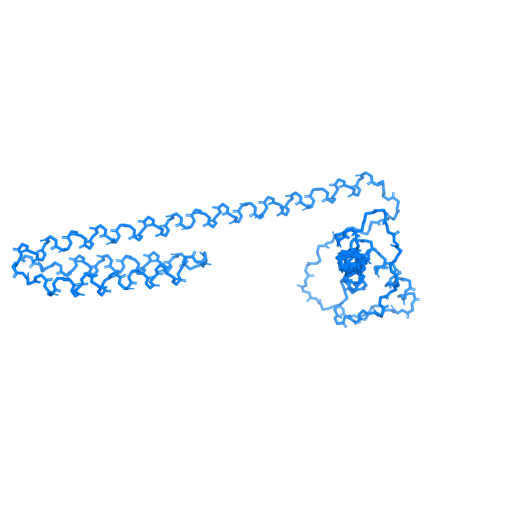208 ? -6.833 11.767 38.157 1.00 48.75 208 ASN A CA 1
ATOM 1703 C C . ASN A 1 208 ? -7.275 13.120 38.716 1.00 48.75 208 ASN A C 1
ATOM 1705 O O . ASN A 1 208 ? -6.713 14.142 38.256 1.00 48.75 208 ASN A O 1
#